Protein AF-X0V8V4-F1 (afdb_monomer_lite)

Secondary structure (DSSP, 8-state):
--SSHHHHHHH--SS--EEEEPSEEEET--EE--STT-EEEESSSS--EEEEESSS-SEE-TT-SSEEEES-EEEEES-SS---SEEESSEEEEES-EEEEEE-S---SSB---SEEESSEEEEES-EEEEEE----TT-EE-SEEE-TT-EEEEES-EEEEEE-SSEEEEESEEESSS-EEEEES-EEEEEESSEEEEEEEEEESS-EEEEEES-EEEEE-SSSEEEEEEE---SSEEEEEES-EEEEE-TTT-EEEEEEE-TTEEEEEES-EE-

Structure (mmCIF, N/CA/C/O backbone):
data_AF-X0V8V4-F1
#
_entry.id   AF-X0V8V4-F1
#
loop_
_atom_site.group_PDB
_atom_site.id
_atom_site.type_symbol
_atom_site.label_atom_id
_atom_site.label_alt_id
_atom_site.label_comp_id
_atom_site.label_asym_id
_atom_site.label_entity_id
_atom_site.label_seq_id
_atom_site.pdbx_PDB_ins_code
_atom_site.Cartn_x
_atom_site.Cartn_y
_atom_site.Cartn_z
_atom_site.occupancy
_atom_site.B_iso_or_equiv
_atom_site.auth_seq_id
_atom_site.auth_comp_id
_atom_site.auth_asym_id
_atom_site.auth_atom_id
_atom_site.pdbx_PDB_model_num
ATOM 1 N N . ASP A 1 1 ? -16.713 -5.457 27.740 1.00 81.69 1 ASP A N 1
ATOM 2 C CA . ASP A 1 1 ? -16.127 -6.281 26.669 1.00 81.69 1 ASP A CA 1
ATOM 3 C C . ASP A 1 1 ? -16.996 -6.221 25.435 1.00 81.69 1 ASP A C 1
ATOM 5 O O . ASP A 1 1 ? -18.215 -6.274 25.560 1.00 81.69 1 ASP A O 1
ATOM 9 N N . TYR A 1 2 ? -16.364 -6.059 24.277 1.00 92.88 2 TYR A N 1
ATOM 10 C CA . TYR A 1 2 ? -17.009 -6.058 22.966 1.00 92.88 2 TYR A CA 1
ATOM 11 C C . TYR A 1 2 ? -16.567 -7.304 22.199 1.00 92.88 2 TYR A C 1
ATOM 13 O O . TYR A 1 2 ? -15.467 -7.810 22.418 1.00 92.88 2 TYR A O 1
ATOM 21 N N . THR A 1 3 ? -17.422 -7.806 21.312 1.00 91.62 3 THR A N 1
ATOM 22 C CA . THR A 1 3 ? -17.123 -8.977 20.471 1.00 91.62 3 THR A CA 1
ATOM 23 C C . THR A 1 3 ? -16.324 -8.624 19.219 1.00 91.62 3 THR A C 1
ATOM 25 O O . THR A 1 3 ? -15.692 -9.502 18.645 1.00 91.62 3 THR A O 1
ATOM 28 N N . THR A 1 4 ? -16.352 -7.356 18.806 1.00 96.94 4 THR A N 1
ATOM 29 C CA . THR A 1 4 ? -15.652 -6.825 17.633 1.00 96.94 4 THR A CA 1
ATOM 30 C C . THR A 1 4 ? -14.958 -5.511 17.975 1.00 96.94 4 THR A C 1
ATOM 32 O O . THR A 1 4 ? -15.360 -4.808 18.911 1.00 96.94 4 THR A O 1
ATOM 35 N N . VAL A 1 5 ? -13.916 -5.173 17.217 1.00 97.31 5 VAL A N 1
ATOM 36 C CA . VAL A 1 5 ? -13.223 -3.886 17.330 1.00 97.31 5 VAL A CA 1
ATOM 37 C C . VAL A 1 5 ? -14.163 -2.760 16.907 1.00 97.31 5 VAL A C 1
ATOM 39 O O . VAL A 1 5 ? -14.256 -1.755 17.617 1.00 97.31 5 VAL A O 1
ATOM 42 N N . GLN A 1 6 ? -14.934 -2.954 15.829 1.00 98.06 6 GLN A N 1
ATOM 43 C CA . GLN A 1 6 ? -15.874 -1.938 15.359 1.00 98.06 6 GLN A CA 1
ATOM 44 C C . GLN A 1 6 ? -16.930 -1.578 16.410 1.00 98.06 6 GLN A C 1
ATOM 46 O O . GLN A 1 6 ? -17.176 -0.399 16.648 1.00 98.06 6 GLN A O 1
ATOM 51 N N . ALA A 1 7 ? -17.516 -2.566 17.098 1.00 97.88 7 ALA A N 1
ATOM 52 C CA . ALA A 1 7 ? -18.543 -2.293 18.106 1.00 97.88 7 ALA A CA 1
ATOM 53 C C . ALA A 1 7 ? -17.995 -1.480 19.290 1.00 97.88 7 ALA A C 1
ATOM 55 O O . ALA A 1 7 ? -18.727 -0.693 19.891 1.00 97.88 7 ALA A O 1
ATOM 56 N N . ALA A 1 8 ? -16.711 -1.654 19.624 1.00 97.69 8 ALA A N 1
ATOM 57 C CA . ALA A 1 8 ? -16.061 -0.843 20.643 1.00 97.69 8 ALA A CA 1
ATOM 58 C C . ALA A 1 8 ? -15.903 0.616 20.185 1.00 97.69 8 ALA A C 1
ATOM 60 O O . ALA A 1 8 ? -16.180 1.522 20.971 1.00 97.69 8 ALA A O 1
ATOM 61 N N . LEU A 1 9 ? -15.503 0.841 18.929 1.00 97.81 9 LEU A N 1
ATOM 62 C CA . LEU A 1 9 ? -15.379 2.178 18.338 1.00 97.81 9 LEU A CA 1
ATOM 63 C C . LEU A 1 9 ? -16.735 2.890 18.264 1.00 97.81 9 LEU A C 1
ATOM 65 O O . LEU A 1 9 ? -16.853 4.022 18.726 1.00 97.81 9 LEU A O 1
ATOM 69 N N . ASP A 1 10 ? -17.773 2.210 17.777 1.00 97.94 10 ASP A N 1
ATOM 70 C CA . ASP A 1 10 ? -19.125 2.771 17.638 1.00 97.94 10 ASP A CA 1
ATOM 71 C C . ASP A 1 10 ? -19.735 3.192 18.984 1.00 97.94 10 ASP A C 1
ATOM 73 O O . ASP A 1 10 ? -20.513 4.142 19.059 1.00 97.94 10 ASP A O 1
ATOM 77 N N . ALA A 1 11 ? -19.380 2.498 20.068 1.00 97.81 11 ALA A N 1
ATOM 78 C CA . ALA A 1 11 ? -19.844 2.821 21.412 1.00 97.81 11 ALA A CA 1
ATOM 79 C C . ALA A 1 11 ? -19.065 3.973 22.076 1.00 97.81 11 ALA A C 1
ATOM 81 O O . ALA A 1 11 ? -19.504 4.486 23.106 1.00 97.81 11 ALA A O 1
ATOM 82 N N . ASN A 1 12 ? -17.916 4.375 21.522 1.00 96.69 12 ASN A N 1
ATOM 83 C CA . ASN A 1 12 ? -17.009 5.357 22.116 1.00 96.69 12 ASN A CA 1
ATOM 84 C C . ASN A 1 12 ? -16.566 6.375 21.057 1.00 96.69 12 ASN A C 1
ATOM 86 O O . ASN A 1 12 ? -15.448 6.320 20.563 1.00 96.69 12 ASN A O 1
ATOM 90 N N . THR A 1 13 ? -17.444 7.315 20.709 1.00 96.81 13 THR A N 1
ATOM 91 C CA . THR A 1 13 ? -17.231 8.265 19.600 1.00 96.81 13 THR A CA 1
ATOM 92 C C . THR A 1 13 ? -16.705 9.636 20.042 1.00 96.81 13 THR A C 1
ATOM 94 O O . THR A 1 13 ? -16.879 10.618 19.319 1.00 96.81 13 THR A O 1
ATOM 97 N N . SER A 1 14 ? -16.156 9.766 21.256 1.00 95.81 14 SER A N 1
ATOM 98 C CA . SER A 1 14 ? -15.728 11.078 21.779 1.00 95.81 14 SER A CA 1
ATOM 99 C C . SER A 1 14 ? -14.298 11.431 21.367 1.00 95.81 14 SER A C 1
ATOM 101 O O . SER A 1 14 ? -13.986 12.610 21.194 1.00 95.81 14 SER A O 1
ATOM 103 N N . GLY A 1 15 ? -13.452 10.423 21.152 1.00 95.75 15 GLY A N 1
ATOM 104 C CA . GLY A 1 15 ? -12.060 10.584 20.755 1.00 95.75 15 GLY A CA 1
ATOM 105 C C . GLY A 1 15 ? -11.099 10.537 21.940 1.00 95.75 15 GLY A C 1
ATOM 106 O O . GLY A 1 15 ? -11.465 10.756 23.096 1.00 95.75 15 GLY A O 1
ATOM 107 N N . GLY A 1 16 ? -9.828 10.263 21.641 1.00 95.50 16 GLY A N 1
ATOM 108 C CA . GLY A 1 16 ? -8.767 10.135 22.646 1.00 95.50 16 GLY A CA 1
ATOM 109 C C . GLY A 1 16 ? -8.728 8.789 23.376 1.00 95.50 16 GLY A C 1
ATOM 110 O O . GLY A 1 16 ? -7.857 8.584 24.224 1.00 95.50 16 GLY A O 1
ATOM 111 N N . GLU A 1 17 ? -9.648 7.869 23.079 1.00 97.31 17 GLU A N 1
ATOM 112 C CA . GLU A 1 17 ? -9.688 6.559 23.720 1.00 97.31 17 GLU A CA 1
ATOM 113 C C . GLU A 1 17 ? -8.605 5.602 23.184 1.00 97.31 17 GLU A C 1
ATOM 115 O O . GLU A 1 17 ? -8.200 5.644 22.017 1.00 97.31 17 GLU A O 1
ATOM 120 N N . LEU A 1 18 ? -8.167 4.688 24.056 1.00 97.75 18 LEU A N 1
ATOM 121 C CA . LEU A 1 18 ? -7.324 3.543 23.713 1.00 97.75 18 LEU A CA 1
ATOM 122 C C . LEU A 1 18 ? -8.162 2.261 23.764 1.00 97.75 18 LEU A C 1
ATOM 124 O O . LEU A 1 18 ? -8.635 1.864 24.829 1.00 97.75 18 LEU A O 1
ATOM 128 N N . PHE A 1 19 ? -8.266 1.579 22.631 1.00 98.00 19 PHE A N 1
ATOM 129 C CA . PHE A 1 19 ? -8.908 0.279 22.493 1.00 98.00 19 PHE A CA 1
ATOM 130 C C . PHE A 1 19 ? -7.843 -0.815 22.532 1.00 98.00 19 PHE A C 1
ATOM 132 O O . PHE A 1 19 ? -6.954 -0.863 21.681 1.00 98.00 19 PHE A O 1
ATOM 139 N N . LEU A 1 20 ? -7.924 -1.694 23.531 1.00 97.44 20 LEU A N 1
ATOM 140 C CA . LEU A 1 20 ? -7.028 -2.839 23.672 1.00 97.44 20 LEU A CA 1
ATOM 141 C C . LEU A 1 20 ? -7.680 -4.084 23.072 1.00 97.44 20 LEU A C 1
ATOM 143 O O . LEU A 1 20 ? -8.750 -4.499 23.514 1.00 97.44 20 LEU A O 1
ATOM 147 N N . VAL A 1 21 ? -7.016 -4.687 22.089 1.00 97.81 21 VAL A N 1
ATOM 148 C CA . VAL A 1 21 ? -7.524 -5.854 21.362 1.00 97.81 21 VAL A CA 1
ATOM 149 C C . VAL A 1 21 ? -6.811 -7.115 21.847 1.00 97.81 21 VAL A C 1
ATOM 151 O O . VAL A 1 21 ? -5.584 -7.218 21.785 1.00 97.81 21 VAL A O 1
ATOM 154 N N . GLY A 1 22 ? -7.573 -8.078 22.364 1.00 95.88 22 GLY A N 1
ATOM 155 C CA . GLY A 1 22 ? -7.040 -9.372 22.797 1.00 95.88 22 GLY A CA 1
ATOM 156 C C . GLY A 1 22 ? -6.563 -10.227 21.612 1.00 95.88 22 GLY A C 1
ATOM 157 O O . GLY A 1 22 ? -7.028 -10.017 20.498 1.00 95.88 22 GLY A O 1
ATOM 158 N N . PRO A 1 23 ? -5.626 -11.176 21.803 1.00 95.69 23 PRO A N 1
ATOM 159 C CA . PRO A 1 23 ? -5.193 -12.091 20.739 1.00 95.69 23 PRO A CA 1
ATOM 160 C C . PRO A 1 23 ? -6.364 -12.849 20.101 1.00 95.69 23 PRO A C 1
ATOM 162 O O . PRO A 1 23 ? -7.232 -13.349 20.816 1.00 95.69 23 PRO A O 1
ATOM 165 N N . GLY A 1 24 ? -6.363 -12.973 18.773 1.00 95.31 24 GLY A N 1
ATOM 166 C CA . GLY A 1 24 ? -7.434 -13.649 18.043 1.00 95.31 24 GLY A CA 1
ATOM 167 C C . GLY A 1 24 ? -7.562 -13.208 16.587 1.00 95.31 24 GLY A C 1
ATOM 168 O O . GLY A 1 24 ? -6.882 -12.288 16.132 1.00 95.31 24 GLY A O 1
ATOM 169 N N . THR A 1 25 ? -8.464 -13.875 15.867 1.00 97.12 25 THR A N 1
ATOM 170 C CA . THR A 1 25 ? -8.872 -13.511 14.506 1.00 97.12 25 THR A CA 1
ATOM 171 C C . THR A 1 25 ? -10.304 -12.989 14.537 1.00 97.12 25 THR A C 1
ATOM 173 O O . THR A 1 25 ? -11.214 -13.683 14.985 1.00 97.12 25 THR A O 1
ATOM 176 N N . TYR A 1 26 ? -10.478 -11.767 14.054 1.00 97.44 26 TYR A N 1
ATOM 177 C CA . TYR A 1 26 ? -11.720 -11.018 13.963 1.00 97.44 26 TYR A CA 1
ATOM 178 C C . TYR A 1 26 ? -12.141 -10.990 12.490 1.00 97.44 26 TYR A C 1
ATOM 180 O O . TYR A 1 26 ? -11.736 -10.114 11.724 1.00 97.44 26 TYR A O 1
ATOM 188 N N . THR A 1 27 ? -12.864 -12.033 12.083 1.00 97.31 27 THR A N 1
ATOM 189 C CA . THR A 1 27 ? -13.345 -12.216 10.707 1.00 97.31 27 THR A CA 1
ATOM 190 C C . THR A 1 27 ? -14.560 -11.342 10.432 1.00 97.31 27 THR A C 1
ATOM 192 O O . THR A 1 27 ? -15.460 -11.267 11.266 1.00 97.31 27 THR A O 1
ATOM 195 N N . ASP A 1 28 ? -14.583 -10.731 9.249 1.00 96.19 28 ASP A N 1
ATOM 196 C CA . ASP A 1 28 ? -15.604 -9.786 8.787 1.00 96.19 28 ASP A CA 1
ATOM 197 C C . ASP A 1 28 ? -15.801 -8.599 9.746 1.00 96.19 28 ASP A C 1
ATOM 199 O O . ASP A 1 28 ? -16.889 -8.032 9.856 1.00 96.19 28 ASP A O 1
ATOM 203 N N . ASP A 1 29 ? -14.726 -8.222 10.440 1.00 97.88 29 ASP A N 1
ATOM 204 C CA . ASP A 1 29 ? -14.668 -7.064 11.328 1.00 97.88 29 ASP A CA 1
ATOM 205 C C . ASP A 1 29 ? -13.890 -5.919 10.666 1.00 97.88 29 ASP A C 1
ATOM 207 O O . ASP A 1 29 ? -13.133 -6.112 9.712 1.00 97.88 29 ASP A O 1
ATOM 211 N N . THR A 1 30 ? -14.079 -4.707 11.177 1.00 97.81 30 THR A N 1
ATOM 212 C CA . THR A 1 30 ? -13.484 -3.485 10.639 1.00 97.81 30 THR A CA 1
ATOM 213 C C . THR A 1 30 ? -12.973 -2.567 11.746 1.00 97.81 30 THR A C 1
ATOM 215 O O . THR A 1 30 ? -13.314 -2.685 12.921 1.00 97.81 30 THR A O 1
ATOM 218 N N . ILE A 1 31 ? -12.149 -1.606 11.349 1.00 98.50 31 ILE A N 1
ATOM 219 C CA . ILE A 1 31 ? -11.644 -0.505 12.160 1.00 98.50 31 ILE A CA 1
ATOM 220 C C . ILE A 1 31 ? -12.025 0.789 11.440 1.00 98.50 31 ILE A C 1
ATOM 222 O O . ILE A 1 31 ? -11.218 1.413 10.751 1.00 98.50 31 ILE A O 1
ATOM 226 N N . ASN A 1 32 ? -13.288 1.179 11.559 1.00 98.19 32 ASN A N 1
ATOM 227 C CA . ASN A 1 32 ? -13.768 2.477 11.114 1.00 98.19 32 ASN A CA 1
ATOM 228 C C . ASN A 1 32 ? -13.686 3.426 12.306 1.00 98.19 32 ASN A C 1
ATOM 230 O O . ASN A 1 32 ? -14.499 3.337 13.230 1.00 98.19 32 ASN A O 1
ATOM 234 N N . PHE A 1 33 ? -12.677 4.295 12.305 1.00 98.50 33 PHE A N 1
ATOM 235 C CA . PHE A 1 33 ? -12.523 5.303 13.347 1.00 98.50 33 PHE A CA 1
ATOM 236 C C . PHE A 1 33 ? -13.732 6.236 13.357 1.00 98.50 33 PHE A C 1
ATOM 238 O O . PHE A 1 33 ? -14.315 6.534 12.315 1.00 98.50 33 PHE A O 1
ATOM 245 N N . THR A 1 34 ? -14.105 6.692 14.549 1.00 98.12 34 THR A N 1
ATOM 246 C CA . THR A 1 34 ? -15.335 7.473 14.770 1.00 98.12 34 THR A CA 1
ATOM 247 C C . THR A 1 34 ? -15.049 8.864 15.326 1.00 98.12 34 THR A C 1
ATOM 249 O O . THR A 1 34 ? -15.937 9.720 15.360 1.00 98.12 34 THR A O 1
ATOM 252 N N . ALA A 1 35 ? -13.806 9.105 15.747 1.00 98.31 35 ALA A N 1
ATOM 253 C CA . ALA A 1 35 ? -13.344 10.362 16.302 1.00 98.31 35 ALA A CA 1
ATOM 254 C C . ALA A 1 35 ? -11.823 10.512 16.154 1.00 98.31 35 ALA A C 1
ATOM 256 O O . ALA A 1 35 ? -11.096 9.551 15.909 1.00 98.31 35 ALA A O 1
ATOM 257 N N . ASN A 1 36 ? -11.338 11.739 16.352 1.00 98.56 36 ASN A N 1
ATOM 258 C CA . ASN A 1 36 ? -9.907 12.041 16.370 1.00 98.56 36 ASN A CA 1
ATOM 259 C C . ASN A 1 36 ? -9.205 11.384 17.569 1.00 98.56 36 ASN A C 1
ATOM 261 O O . ASN A 1 36 ? -9.818 11.150 18.613 1.00 98.56 36 ASN A O 1
ATOM 265 N N . ASN A 1 37 ? -7.887 11.201 17.465 1.00 98.25 37 ASN A N 1
ATOM 266 C CA . ASN A 1 37 ? -7.017 10.731 18.554 1.00 98.25 37 ASN A CA 1
ATOM 267 C C . ASN A 1 37 ? -7.348 9.330 19.101 1.00 98.25 37 ASN A C 1
ATOM 269 O O . ASN A 1 37 ? -6.939 8.987 20.211 1.00 98.25 37 ASN A O 1
ATOM 273 N N . GLN A 1 38 ? -8.100 8.515 18.366 1.00 98.44 38 GLN A N 1
ATOM 274 C CA . GLN A 1 38 ? -8.399 7.146 18.773 1.00 98.44 38 GLN A CA 1
ATOM 275 C C . GLN A 1 38 ? -7.229 6.214 18.452 1.00 98.44 38 GLN A C 1
ATOM 277 O O . GLN A 1 38 ? -6.621 6.297 17.385 1.00 98.44 38 GLN A O 1
ATOM 282 N N . THR A 1 39 ? -6.912 5.303 19.371 1.00 98.69 39 THR A N 1
ATOM 283 C CA . THR A 1 39 ? -5.849 4.305 19.178 1.00 98.69 39 THR A CA 1
ATOM 284 C C . THR A 1 39 ? -6.396 2.896 19.335 1.00 98.69 39 THR A C 1
ATOM 286 O O . THR A 1 39 ? -6.938 2.564 20.384 1.00 98.69 39 THR A O 1
ATOM 289 N N . VAL A 1 40 ? -6.185 2.038 18.340 1.00 98.50 40 VAL A N 1
ATOM 290 C CA . VAL A 1 40 ? -6.440 0.594 18.425 1.00 98.50 40 VAL A CA 1
ATOM 291 C C . VAL A 1 40 ? -5.111 -0.135 18.581 1.00 98.50 40 VAL A C 1
ATOM 293 O O . VAL A 1 40 ? -4.240 -0.036 17.720 1.00 98.50 40 VAL A O 1
ATOM 296 N N . ARG A 1 41 ? -4.931 -0.866 19.683 1.00 98.12 41 ARG A N 1
ATOM 297 C CA . ARG A 1 41 ? -3.671 -1.547 19.997 1.00 98.12 41 ARG A CA 1
ATOM 298 C C . ARG A 1 41 ? -3.881 -3.016 20.337 1.00 98.12 41 ARG A C 1
ATOM 300 O O . ARG A 1 41 ? -4.628 -3.342 21.260 1.00 98.12 41 ARG A O 1
ATOM 307 N N . GLY A 1 42 ? -3.138 -3.889 19.668 1.00 97.62 42 GLY A N 1
ATOM 308 C CA . GLY A 1 42 ? -3.073 -5.307 20.005 1.00 97.62 42 GLY A CA 1
ATOM 309 C C . GLY A 1 42 ? -2.340 -5.551 21.323 1.00 97.62 42 GLY A C 1
ATOM 310 O O . GLY A 1 42 ? -1.266 -4.996 21.573 1.00 97.62 42 GLY A O 1
ATOM 311 N N . VAL A 1 43 ? -2.910 -6.387 22.189 1.00 95.38 43 VAL A N 1
ATOM 312 C CA . VAL A 1 43 ? -2.305 -6.779 23.467 1.00 95.38 43 VAL A CA 1
ATOM 313 C C . VAL A 1 43 ? -1.254 -7.865 23.238 1.00 95.38 43 VAL A C 1
ATOM 315 O O . VAL A 1 43 ? -1.547 -8.923 22.686 1.00 95.38 43 VAL A O 1
ATOM 318 N N . GLY A 1 44 ? -0.035 -7.639 23.728 1.00 90.06 44 GLY A N 1
ATOM 319 C CA . GLY A 1 44 ? 1.059 -8.609 23.675 1.00 90.06 44 GLY A CA 1
ATOM 320 C C . GLY A 1 44 ? 2.352 -8.008 23.132 1.00 90.06 44 GLY A C 1
ATOM 321 O O . GLY A 1 44 ? 2.454 -6.802 22.938 1.00 90.06 44 GLY A O 1
ATOM 322 N N . ILE A 1 45 ? 3.349 -8.869 22.923 1.00 79.75 45 ILE A N 1
ATOM 323 C CA . ILE A 1 45 ? 4.675 -8.498 22.393 1.00 79.75 45 ILE A CA 1
ATOM 324 C C . ILE A 1 45 ? 4.813 -8.738 20.884 1.00 79.75 45 ILE A C 1
ATOM 326 O O . ILE A 1 45 ? 5.812 -8.347 20.289 1.00 79.75 45 ILE A O 1
ATOM 330 N N . THR A 1 46 ? 3.836 -9.413 20.279 1.00 82.25 46 THR A N 1
ATOM 331 C CA . THR A 1 46 ? 3.800 -9.740 18.852 1.00 82.25 46 THR A CA 1
ATOM 332 C C . THR A 1 46 ? 2.391 -9.461 18.326 1.00 82.25 46 THR A C 1
ATOM 334 O O . THR A 1 46 ? 1.437 -9.729 19.069 1.00 82.25 46 THR A O 1
ATOM 337 N N . PRO A 1 47 ? 2.242 -8.959 17.087 1.00 82.06 47 PRO A N 1
ATOM 338 C CA . PRO A 1 47 ? 0.945 -8.754 16.448 1.00 82.06 47 PRO A CA 1
ATOM 339 C C . PRO A 1 47 ? 0.224 -10.090 16.210 1.00 82.06 47 PRO A C 1
ATOM 341 O O . PRO A 1 47 ? 0.368 -10.733 15.173 1.00 82.06 47 PRO A O 1
ATOM 344 N N . ASN A 1 48 ? -0.552 -10.533 17.198 1.00 90.75 48 ASN A N 1
ATOM 345 C CA . ASN A 1 48 ? -1.327 -11.782 17.148 1.00 90.75 48 ASN A CA 1
ATOM 346 C C . ASN A 1 48 ? -2.833 -11.513 16.987 1.00 90.75 48 ASN A C 1
ATOM 348 O O . ASN A 1 48 ? -3.657 -12.412 17.154 1.00 90.75 48 ASN A O 1
ATOM 352 N N . GLN A 1 49 ? -3.192 -10.260 16.718 1.00 95.31 49 GLN A N 1
ATOM 353 C CA . GLN A 1 49 ? -4.550 -9.791 16.491 1.00 95.31 49 GLN A CA 1
ATOM 354 C C . GLN A 1 49 ? -4.751 -9.569 15.003 1.00 95.31 49 GLN A C 1
ATOM 356 O O . GLN A 1 49 ? -4.098 -8.706 14.423 1.00 95.31 49 GLN A O 1
ATOM 361 N N . ILE A 1 50 ? -5.639 -10.343 14.392 1.00 96.44 50 ILE A N 1
ATOM 362 C CA . ILE A 1 50 ? -5.914 -10.276 12.959 1.00 96.44 50 ILE A CA 1
ATOM 363 C C . ILE A 1 50 ? -7.320 -9.728 12.767 1.00 96.44 50 ILE A C 1
ATOM 365 O O . ILE A 1 50 ? -8.271 -10.390 13.164 1.00 96.44 50 ILE A O 1
ATOM 369 N N . VAL A 1 51 ? -7.456 -8.562 12.142 1.00 97.25 51 VAL A N 1
ATOM 370 C CA . VAL A 1 51 ? -8.743 -8.070 11.628 1.00 97.25 51 VAL A CA 1
ATOM 371 C C . VAL A 1 51 ? -8.761 -8.333 10.131 1.00 97.25 51 VAL A C 1
ATOM 373 O O . VAL A 1 51 ? -7.835 -7.927 9.425 1.00 97.25 51 VAL A O 1
ATOM 376 N N . THR A 1 52 ? -9.767 -9.064 9.657 1.00 98.06 52 THR A N 1
ATOM 377 C CA . THR A 1 52 ? -9.800 -9.534 8.271 1.00 98.06 52 THR A CA 1
ATOM 378 C C . THR A 1 52 ? -11.182 -9.436 7.656 1.00 98.06 52 THR A C 1
ATOM 380 O O . THR A 1 52 ? -12.181 -9.713 8.315 1.00 98.06 52 THR A O 1
ATOM 383 N N . THR A 1 53 ? -11.229 -9.091 6.376 1.00 96.56 53 THR A N 1
ATOM 384 C CA . THR A 1 53 ? -12.439 -9.096 5.551 1.00 96.56 53 THR A CA 1
ATOM 385 C C . THR A 1 53 ? -12.140 -9.787 4.225 1.00 96.56 53 THR A C 1
ATOM 387 O O . THR A 1 53 ? -10.989 -9.841 3.772 1.00 96.56 53 THR A O 1
ATOM 390 N N . ALA A 1 54 ? -13.177 -10.317 3.576 1.00 93.81 54 ALA A N 1
ATOM 391 C CA . ALA A 1 54 ? -13.029 -10.837 2.221 1.00 93.81 54 ALA A CA 1
ATOM 392 C C . ALA A 1 54 ? -13.090 -9.721 1.165 1.00 93.81 54 ALA A C 1
ATOM 394 O O . ALA A 1 54 ? -12.212 -9.615 0.318 1.00 93.81 54 ALA A O 1
ATOM 395 N N . ASP A 1 55 ? -14.113 -8.862 1.232 1.00 94.44 55 ASP A N 1
ATOM 396 C CA . ASP A 1 55 ? -14.413 -7.871 0.186 1.00 94.44 55 ASP A CA 1
ATOM 397 C C . ASP A 1 55 ? -14.970 -6.561 0.769 1.00 94.44 55 ASP A C 1
ATOM 399 O O . ASP A 1 55 ? -16.016 -6.044 0.371 1.00 94.44 55 ASP A O 1
ATOM 403 N N . ALA A 1 56 ? -14.284 -6.039 1.783 1.00 96.56 56 ALA A N 1
ATOM 404 C CA . ALA A 1 56 ? -14.608 -4.766 2.414 1.00 96.56 56 ALA A CA 1
ATOM 405 C C . ALA A 1 56 ? -13.338 -4.079 2.910 1.00 96.56 56 ALA A C 1
ATOM 407 O O . ALA A 1 56 ? -12.354 -4.737 3.232 1.00 96.56 56 ALA A O 1
ATOM 408 N N . THR A 1 57 ? -13.364 -2.755 3.020 1.00 97.62 57 THR A N 1
ATOM 409 C CA . THR A 1 57 ? -12.262 -2.023 3.647 1.00 97.62 57 THR A CA 1
ATOM 410 C C . THR A 1 57 ? -12.140 -2.416 5.114 1.00 97.62 57 THR A C 1
ATOM 412 O O . THR A 1 57 ? -13.112 -2.323 5.859 1.00 97.62 57 THR A O 1
ATOM 415 N N . VAL A 1 58 ? -10.947 -2.852 5.522 1.00 98.25 58 VAL A N 1
ATOM 416 C CA . VAL A 1 58 ? -10.676 -3.278 6.902 1.00 98.25 58 VAL A CA 1
ATOM 417 C C . VAL A 1 58 ? -10.512 -2.075 7.813 1.00 98.25 58 VAL A C 1
ATOM 419 O O . VAL A 1 58 ? -10.981 -2.106 8.941 1.00 98.25 58 VAL A O 1
ATOM 422 N N . CYS A 1 59 ? -9.855 -1.014 7.349 1.00 98.56 59 CYS A N 1
ATOM 423 C CA . CYS A 1 59 ? -9.628 0.185 8.144 1.00 98.56 59 CYS A CA 1
ATOM 424 C C . CYS A 1 59 ? -10.020 1.446 7.376 1.00 98.56 59 CYS A C 1
ATOM 426 O O . CYS A 1 59 ? -9.478 1.741 6.309 1.00 98.56 59 CYS A O 1
ATOM 428 N N . ASN A 1 60 ? -10.910 2.237 7.967 1.00 98.38 60 ASN A N 1
ATOM 429 C CA . ASN A 1 60 ? -11.288 3.544 7.458 1.00 98.38 60 ASN A CA 1
ATOM 430 C C . ASN A 1 60 ? -11.112 4.602 8.547 1.00 98.38 60 ASN A C 1
ATOM 432 O O . ASN A 1 60 ? -11.834 4.610 9.540 1.00 98.38 60 ASN A O 1
ATOM 436 N N . PHE A 1 61 ? -10.169 5.521 8.358 1.00 98.38 61 PHE A N 1
ATOM 437 C CA . PHE A 1 61 ? -9.963 6.632 9.294 1.00 98.38 61 PHE A CA 1
ATOM 438 C C . PHE A 1 61 ? -10.739 7.898 8.911 1.00 98.38 61 PHE A C 1
ATOM 440 O O . PHE A 1 61 ? -10.646 8.911 9.600 1.00 98.38 61 PHE A O 1
ATOM 447 N N . GLY A 1 62 ? -11.541 7.858 7.840 1.00 98.00 62 GLY A N 1
ATOM 448 C CA . GLY A 1 62 ? -12.382 8.974 7.412 1.00 98.00 62 GLY A CA 1
ATOM 449 C C . GLY A 1 62 ? -11.589 10.276 7.300 1.00 98.00 62 GLY A C 1
ATOM 450 O O . GLY A 1 62 ? -10.449 10.276 6.843 1.00 98.00 62 GLY A O 1
ATOM 451 N N . ALA A 1 63 ? -12.180 11.381 7.753 1.00 97.81 63 ALA A N 1
ATOM 452 C CA . ALA A 1 63 ? -11.495 12.668 7.895 1.00 97.81 63 ALA A CA 1
ATOM 453 C C . ALA A 1 63 ? -10.856 12.861 9.286 1.00 97.81 63 ALA A C 1
ATOM 455 O O . ALA A 1 63 ? -10.450 13.975 9.620 1.00 97.81 63 ALA A O 1
ATOM 456 N N . TYR A 1 64 ? -10.803 11.813 10.112 1.00 98.56 64 TYR A N 1
ATOM 457 C CA . TYR A 1 64 ? -10.316 11.911 11.481 1.00 98.56 64 TYR A CA 1
ATOM 458 C C . TYR A 1 64 ? -8.792 11.955 11.527 1.00 98.56 64 TYR A C 1
ATOM 460 O O . TYR A 1 64 ? -8.101 11.252 10.791 1.00 98.56 64 TYR A O 1
ATOM 468 N N . ILE A 1 65 ? -8.268 12.792 12.412 1.00 98.44 65 ILE A N 1
ATOM 469 C CA . ILE A 1 65 ? -6.834 13.018 12.585 1.00 98.44 65 ILE A CA 1
ATOM 470 C C . ILE A 1 65 ? -6.310 12.316 13.833 1.00 98.44 65 ILE A C 1
ATOM 472 O O . ILE A 1 65 ? -7.053 12.046 14.782 1.00 98.44 65 ILE A O 1
ATOM 476 N N . ASP A 1 66 ? -5.012 12.042 13.823 1.00 98.12 66 ASP A N 1
ATOM 477 C CA . ASP A 1 66 ? -4.257 11.420 14.906 1.00 98.12 66 ASP A CA 1
ATOM 478 C C . ASP A 1 66 ? -4.776 10.025 15.291 1.00 98.12 66 ASP A C 1
ATOM 480 O O . ASP A 1 66 ? -4.594 9.571 16.424 1.00 98.12 66 ASP A O 1
ATOM 484 N N . CYS A 1 67 ? -5.409 9.323 14.347 1.00 98.75 67 CYS A N 1
ATOM 485 C CA . CYS A 1 67 ? -5.818 7.936 14.536 1.00 98.75 67 CYS A CA 1
ATOM 486 C C . CYS A 1 67 ? -4.586 7.028 14.525 1.00 98.75 67 CYS A C 1
ATOM 488 O O . CYS A 1 67 ? -3.611 7.287 13.815 1.00 98.75 67 CYS A O 1
ATOM 490 N N . ARG A 1 68 ? -4.594 5.955 15.320 1.00 98.69 68 ARG A N 1
ATOM 491 C CA . ARG A 1 68 ? -3.444 5.045 15.421 1.00 98.69 68 ARG A CA 1
ATOM 492 C C . ARG A 1 68 ? -3.865 3.592 15.463 1.00 98.69 68 ARG A C 1
ATOM 494 O O . ARG A 1 68 ? -4.802 3.234 16.174 1.00 98.69 68 ARG A O 1
ATOM 501 N N . ILE A 1 69 ? -3.113 2.751 14.765 1.00 98.56 69 ILE A N 1
ATOM 502 C CA . ILE A 1 69 ? -3.166 1.300 14.912 1.00 98.56 69 ILE A CA 1
ATOM 503 C C . ILE A 1 69 ? -1.769 0.823 15.284 1.00 98.56 69 ILE A C 1
ATOM 505 O O . ILE A 1 69 ? -0.776 1.191 14.653 1.00 98.56 69 ILE A O 1
ATOM 509 N N . GLU A 1 70 ? -1.683 0.018 16.336 1.00 98.06 70 GLU A N 1
ATOM 510 C CA . GLU A 1 70 ? -0.407 -0.459 16.851 1.00 98.06 70 GLU A CA 1
ATOM 511 C C . GLU A 1 70 ? -0.445 -1.954 17.154 1.00 98.06 70 GLU A C 1
ATOM 513 O O . GLU A 1 70 ? -1.368 -2.427 17.815 1.00 98.06 70 GLU A O 1
ATOM 518 N N . ASN A 1 71 ? 0.599 -2.686 16.758 1.00 97.44 71 ASN A N 1
ATOM 519 C CA . ASN A 1 71 ? 0.767 -4.103 17.095 1.00 97.44 71 ASN A CA 1
ATOM 520 C C . ASN A 1 71 ? -0.405 -4.988 16.605 1.00 97.44 71 ASN A C 1
ATOM 522 O O . ASN A 1 71 ? -0.929 -5.800 17.359 1.00 97.44 71 ASN A O 1
ATOM 526 N N . MET A 1 72 ? -0.850 -4.797 15.357 1.00 97.88 72 MET A N 1
ATOM 527 C CA . MET A 1 72 ? -2.018 -5.474 14.760 1.00 97.88 72 MET A CA 1
ATOM 528 C C . MET A 1 72 ? -1.713 -5.997 13.349 1.00 97.88 72 MET A C 1
ATOM 530 O O . MET A 1 72 ? -0.916 -5.400 12.624 1.00 97.88 72 MET A O 1
ATOM 534 N N . ASN A 1 73 ? -2.428 -7.041 12.930 1.00 97.94 73 ASN A N 1
ATOM 535 C CA . ASN A 1 73 ? -2.455 -7.543 11.556 1.00 97.94 73 ASN A CA 1
ATOM 536 C C . ASN A 1 73 ? -3.781 -7.155 10.896 1.00 97.94 73 ASN A C 1
ATOM 538 O O . ASN A 1 73 ? -4.848 -7.456 11.432 1.00 97.94 73 ASN A O 1
ATOM 542 N N . LEU A 1 74 ? -3.720 -6.521 9.727 1.00 98.56 74 LEU A N 1
ATOM 543 C CA . LEU A 1 74 ? -4.891 -6.164 8.925 1.00 98.56 74 LEU A CA 1
ATOM 544 C C . LEU A 1 74 ? -4.829 -6.923 7.600 1.00 98.56 74 LEU A C 1
ATOM 546 O O . LEU A 1 74 ? -3.805 -6.871 6.916 1.00 98.56 74 LEU A O 1
ATOM 550 N N . GLN A 1 75 ? -5.899 -7.636 7.246 1.00 98.56 75 GLN A N 1
ATOM 551 C CA . GLN A 1 75 ? -5.897 -8.532 6.089 1.00 98.56 75 GLN A CA 1
ATOM 552 C C . GLN A 1 75 ? -7.120 -8.349 5.191 1.00 98.56 75 GLN A C 1
ATOM 554 O O . GLN A 1 75 ? -8.254 -8.406 5.651 1.00 98.56 75 GLN A O 1
ATOM 559 N N . LEU A 1 76 ? -6.884 -8.189 3.891 1.00 98.38 76 LEU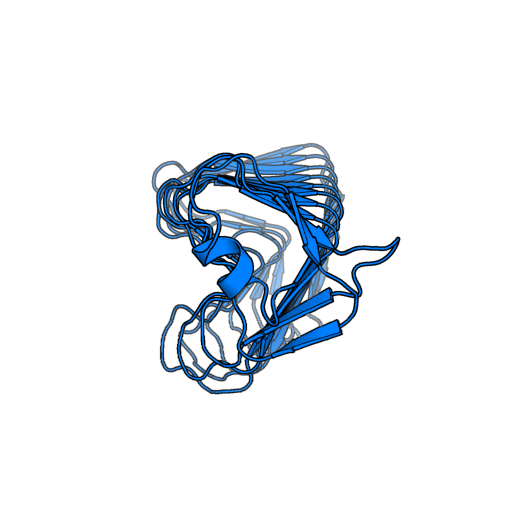 A N 1
ATOM 560 C CA . LEU A 1 76 ? -7.917 -8.228 2.862 1.00 98.38 76 LEU A CA 1
ATOM 561 C C . LEU A 1 76 ? -7.721 -9.511 2.058 1.00 98.38 76 LEU A C 1
ATOM 563 O O . LEU A 1 76 ? -6.686 -9.697 1.411 1.00 98.38 76 LEU A O 1
ATOM 567 N N . THR A 1 77 ? -8.693 -10.415 2.143 1.00 96.31 77 THR A N 1
ATOM 568 C CA . THR A 1 77 ? -8.543 -11.799 1.685 1.00 96.31 77 THR A CA 1
ATOM 569 C C . THR A 1 77 ? -9.503 -12.135 0.552 1.00 96.31 77 THR A C 1
ATOM 571 O O . THR A 1 77 ? -10.668 -12.447 0.746 1.00 96.31 77 THR A O 1
ATOM 574 N N . ASN A 1 78 ? -8.967 -12.157 -0.659 1.00 93.69 78 ASN A N 1
ATOM 575 C CA . ASN A 1 78 ? -9.669 -12.506 -1.885 1.00 93.69 78 ASN A CA 1
ATOM 576 C C . ASN A 1 78 ? -10.896 -11.624 -2.214 1.00 93.69 78 ASN A C 1
ATOM 578 O O . ASN A 1 78 ? -12.000 -12.150 -2.401 1.00 93.69 78 ASN A O 1
ATOM 582 N N . PRO A 1 79 ? -10.715 -10.297 -2.339 1.00 96.44 79 PRO A N 1
ATOM 583 C CA . PRO A 1 79 ? -11.795 -9.398 -2.732 1.00 96.44 79 PRO A CA 1
ATOM 584 C C . PRO A 1 79 ? -12.329 -9.748 -4.126 1.00 96.44 79 PRO A C 1
ATOM 586 O O . PRO A 1 79 ? -11.586 -10.194 -5.005 1.00 96.44 79 PRO A O 1
ATOM 589 N N . THR A 1 80 ? -13.636 -9.574 -4.334 1.00 96.19 80 THR A N 1
ATOM 590 C CA . THR A 1 80 ? -14.280 -9.716 -5.655 1.00 96.19 80 THR A CA 1
ATOM 591 C C . THR A 1 80 ? -14.474 -8.366 -6.341 1.00 96.19 80 THR A C 1
ATOM 593 O O . THR A 1 80 ? -14.753 -8.306 -7.539 1.00 96.19 80 THR A O 1
ATOM 596 N N . THR A 1 81 ? -14.287 -7.275 -5.596 1.00 95.62 81 THR A N 1
ATOM 597 C CA . THR A 1 81 ? -14.352 -5.903 -6.089 1.00 95.62 81 THR A CA 1
ATOM 598 C C . THR A 1 81 ? -13.061 -5.146 -5.772 1.00 95.62 81 THR A C 1
ATOM 600 O O . THR A 1 81 ? -12.234 -5.599 -4.987 1.00 95.62 81 THR A O 1
ATOM 603 N N . ALA A 1 82 ? -12.855 -3.980 -6.390 1.00 93.81 82 ALA A N 1
ATOM 604 C CA . ALA A 1 82 ? -11.694 -3.125 -6.131 1.00 93.81 82 ALA A CA 1
ATOM 605 C C . ALA A 1 82 ? -11.822 -2.398 -4.775 1.00 93.81 82 ALA A C 1
ATOM 607 O O . ALA A 1 82 ? -12.016 -1.184 -4.721 1.00 93.81 82 ALA A O 1
ATOM 608 N N . LYS A 1 83 ? -11.808 -3.157 -3.675 1.00 95.88 83 LYS A N 1
ATOM 609 C CA . LYS A 1 83 ? -11.737 -2.633 -2.308 1.00 95.88 83 LYS A CA 1
ATOM 610 C C . LYS A 1 83 ? -10.303 -2.605 -1.835 1.00 95.88 83 LYS A C 1
ATOM 612 O O . LYS A 1 83 ? -9.542 -3.523 -2.103 1.00 95.88 83 LYS A O 1
ATOM 617 N N . ASP A 1 84 ? -9.976 -1.568 -1.085 1.00 97.88 84 ASP A N 1
ATOM 618 C CA . ASP A 1 84 ? -8.659 -1.389 -0.492 1.00 97.88 84 ASP A CA 1
ATOM 619 C C . ASP A 1 84 ? -8.709 -1.708 0.999 1.00 97.88 84 ASP A C 1
ATOM 621 O O . ASP A 1 84 ? -9.731 -1.488 1.657 1.00 97.88 84 ASP A O 1
ATOM 625 N N . LEU A 1 85 ? -7.599 -2.214 1.535 1.00 98.56 85 LEU A N 1
ATOM 626 C CA . LEU A 1 85 ? -7.477 -2.592 2.941 1.00 98.56 85 LEU A CA 1
ATOM 627 C C . LEU A 1 85 ? -7.615 -1.373 3.866 1.00 98.56 85 LEU A C 1
ATOM 629 O O . LEU A 1 85 ? -8.364 -1.430 4.844 1.00 98.56 85 LEU A O 1
ATOM 633 N N . ILE A 1 86 ? -6.909 -0.283 3.547 1.00 98.69 86 ILE A N 1
ATOM 634 C CA . ILE A 1 86 ? -6.931 0.985 4.285 1.00 98.69 86 ILE A CA 1
ATOM 635 C C . ILE A 1 86 ? -7.366 2.123 3.361 1.00 98.69 86 ILE A C 1
ATOM 637 O O . ILE A 1 86 ? -6.768 2.331 2.303 1.00 98.69 86 ILE A O 1
ATOM 641 N N . THR A 1 87 ? -8.339 2.915 3.818 1.00 98.31 87 THR A N 1
ATOM 642 C CA . THR A 1 87 ? -8.771 4.158 3.158 1.00 98.31 87 THR A CA 1
ATOM 643 C C . THR A 1 87 ? -8.948 5.303 4.152 1.00 98.31 87 THR A C 1
ATOM 645 O O . THR A 1 87 ? -9.212 5.071 5.331 1.00 98.31 87 THR A O 1
ATOM 648 N N . GLY A 1 88 ? -8.875 6.544 3.674 1.00 97.81 88 GLY A N 1
ATOM 649 C CA . GLY A 1 88 ? -9.188 7.728 4.473 1.00 97.81 88 GLY A CA 1
ATOM 650 C C . GLY A 1 88 ? -8.530 9.000 3.942 1.00 97.81 88 GLY A C 1
ATOM 651 O O . GLY A 1 88 ? -7.691 8.964 3.039 1.00 97.81 88 GLY A O 1
ATOM 652 N N . SER A 1 89 ? -8.938 10.132 4.510 1.00 98.00 89 SER A N 1
ATOM 653 C CA . SER A 1 89 ? -8.481 11.481 4.160 1.00 98.00 89 SER A CA 1
ATOM 654 C C . SER A 1 89 ? -7.924 12.282 5.344 1.00 98.00 89 SER A C 1
ATOM 656 O O . SER A 1 89 ? -7.433 13.385 5.135 1.00 98.00 89 SER A O 1
ATOM 658 N N . GLY A 1 90 ? -8.050 11.778 6.575 1.00 98.19 90 GLY A N 1
ATOM 659 C CA . GLY A 1 90 ? -7.452 12.349 7.785 1.00 98.19 90 GLY A CA 1
ATOM 660 C C . GLY A 1 90 ? -5.998 11.908 7.990 1.00 98.19 90 GLY A C 1
ATOM 661 O O . GLY A 1 90 ? -5.229 11.915 7.030 1.00 98.19 90 GLY A O 1
ATOM 662 N N . SER A 1 91 ? -5.616 11.503 9.207 1.00 98.62 91 SER A N 1
ATOM 663 C CA . SER A 1 91 ? -4.271 10.969 9.472 1.00 98.62 91 SER A CA 1
ATOM 664 C C . SER A 1 91 ? -4.268 9.672 10.282 1.00 98.62 91 SER A C 1
ATOM 666 O O . SER A 1 91 ? -5.017 9.517 11.252 1.00 98.62 91 SER A O 1
ATOM 668 N N . LEU A 1 92 ? -3.404 8.737 9.871 1.00 98.81 92 LEU A N 1
ATOM 669 C CA . LEU A 1 92 ? -3.251 7.416 10.474 1.00 98.81 92 LEU A CA 1
ATOM 670 C C . LEU A 1 92 ? -1.778 7.084 10.753 1.00 98.81 92 LEU A C 1
ATOM 672 O O . LEU A 1 92 ? -0.945 7.022 9.851 1.00 98.81 92 LEU A O 1
ATOM 676 N N . GLY A 1 93 ? -1.467 6.785 12.012 1.00 98.75 93 GLY A N 1
ATOM 677 C CA . GLY A 1 93 ? -0.195 6.194 12.418 1.00 98.75 93 GLY A CA 1
ATOM 678 C C . GLY A 1 93 ? -0.285 4.672 12.523 1.00 98.75 93 GLY A C 1
ATOM 679 O O . GLY A 1 93 ? -1.120 4.151 13.258 1.00 98.75 93 GLY A O 1
ATOM 680 N N . LEU A 1 94 ? 0.608 3.959 11.842 1.00 98.69 94 LEU A N 1
ATOM 681 C CA . LEU A 1 94 ? 0.770 2.509 11.914 1.00 98.69 94 LEU A CA 1
ATOM 682 C C . LEU A 1 94 ? 2.117 2.182 12.559 1.00 98.69 94 LEU A C 1
ATOM 684 O O . LEU A 1 94 ? 3.170 2.596 12.066 1.00 98.69 94 LEU A O 1
ATOM 688 N N . ARG A 1 95 ? 2.117 1.416 13.652 1.00 97.75 95 ARG A N 1
ATOM 689 C CA . ARG A 1 95 ? 3.361 1.008 14.321 1.00 97.75 95 ARG A CA 1
ATOM 690 C C . ARG A 1 95 ? 3.351 -0.470 14.667 1.00 97.75 95 ARG A C 1
ATOM 692 O O . ARG A 1 95 ? 2.458 -0.920 15.376 1.00 97.75 95 ARG A O 1
ATOM 699 N N . TRP A 1 96 ? 4.371 -1.211 14.230 1.00 97.00 96 TRP A N 1
ATOM 700 C CA . TRP A 1 96 ? 4.403 -2.673 14.398 1.00 97.00 96 TRP A CA 1
ATOM 701 C C . TRP A 1 96 ? 3.157 -3.352 13.822 1.00 97.00 96 TRP A C 1
ATOM 703 O O . TRP A 1 96 ? 2.580 -4.245 14.434 1.00 97.00 96 TRP A O 1
ATOM 713 N N . CYS A 1 97 ? 2.704 -2.878 12.663 1.00 98.12 97 CYS A N 1
ATOM 714 C CA . CYS A 1 97 ? 1.549 -3.434 11.970 1.00 98.12 97 CYS A CA 1
ATOM 715 C C . CYS A 1 97 ? 1.983 -4.275 10.774 1.00 98.12 97 CYS A C 1
ATOM 717 O O . CYS A 1 97 ? 2.940 -3.922 10.083 1.00 98.12 97 CYS A O 1
ATOM 719 N N . HIS A 1 98 ? 1.229 -5.335 10.500 1.00 98.25 98 HIS A N 1
ATOM 720 C CA . HIS A 1 98 ? 1.376 -6.136 9.290 1.00 98.25 98 HIS A CA 1
ATOM 721 C C . HIS A 1 98 ? 0.133 -5.967 8.423 1.00 98.25 98 HIS A C 1
ATOM 723 O O . HIS A 1 98 ? -0.985 -6.240 8.861 1.00 98.25 98 HIS A O 1
ATOM 729 N N . LEU A 1 99 ? 0.329 -5.494 7.199 1.00 98.75 99 LEU A N 1
ATOM 730 C CA . LEU A 1 99 ? -0.724 -5.351 6.205 1.00 98.75 99 LEU A CA 1
ATOM 731 C C . LEU A 1 99 ? -0.601 -6.491 5.204 1.00 98.75 99 LEU A C 1
ATOM 733 O O . LEU A 1 99 ? 0.481 -6.721 4.664 1.00 98.75 99 LEU A O 1
ATOM 737 N N . THR A 1 100 ? -1.696 -7.195 4.940 1.00 98.69 100 THR A N 1
ATOM 738 C CA . THR A 1 100 ? -1.726 -8.254 3.929 1.00 98.69 100 THR A CA 1
ATOM 739 C C . THR A 1 100 ? -2.891 -8.044 2.983 1.00 98.69 100 THR A C 1
ATOM 741 O O . THR A 1 100 ? -4.034 -7.901 3.413 1.00 98.69 100 THR A O 1
ATOM 744 N N . VAL A 1 101 ? -2.610 -8.069 1.687 1.00 98.75 101 VAL A N 1
ATOM 745 C CA . VAL A 1 101 ? -3.631 -8.107 0.643 1.00 98.75 101 VAL A CA 1
ATOM 746 C C . VAL A 1 101 ? -3.360 -9.316 -0.229 1.00 98.75 101 VAL A C 1
ATOM 748 O O . VAL A 1 101 ? -2.274 -9.443 -0.788 1.00 98.75 101 VAL A O 1
ATOM 751 N N . THR A 1 102 ? -4.352 -10.191 -0.345 1.00 98.44 102 THR A N 1
ATOM 752 C CA . THR A 1 102 ? -4.293 -11.359 -1.224 1.00 98.44 102 THR A CA 1
ATOM 753 C C . THR A 1 102 ? -5.453 -11.288 -2.202 1.00 98.44 102 THR A C 1
ATOM 755 O O . THR A 1 102 ? -6.605 -11.320 -1.782 1.00 98.44 102 THR A O 1
ATOM 758 N N . VAL A 1 103 ? -5.168 -11.224 -3.498 1.00 98.12 103 VAL A N 1
ATOM 759 C CA . VAL A 1 103 ? -6.160 -11.187 -4.578 1.00 98.12 103 VAL A CA 1
ATOM 760 C C . VAL A 1 103 ? -5.941 -12.397 -5.479 1.00 98.12 103 VAL A C 1
ATOM 762 O O . VAL A 1 103 ? -4.850 -12.570 -6.025 1.00 98.12 103 VAL A O 1
ATOM 765 N N . THR A 1 104 ? -6.964 -13.237 -5.641 1.00 96.94 104 THR A N 1
ATOM 766 C CA . THR A 1 104 ? -6.933 -14.357 -6.602 1.00 96.94 104 THR A CA 1
ATOM 767 C C . THR A 1 104 ? -8.059 -14.288 -7.631 1.00 96.94 104 THR A C 1
ATOM 769 O O . THR A 1 104 ? -7.980 -14.932 -8.675 1.00 96.94 104 THR A O 1
ATOM 772 N N . ASN A 1 105 ? -9.094 -13.481 -7.381 1.00 96.94 105 ASN A N 1
ATOM 773 C CA . ASN A 1 105 ? -10.157 -13.224 -8.346 1.00 96.94 105 ASN A CA 1
ATOM 774 C C . ASN A 1 105 ? -9.697 -12.280 -9.467 1.00 96.94 105 ASN A C 1
ATOM 776 O O . ASN A 1 105 ? -8.943 -11.334 -9.238 1.00 96.94 105 ASN A O 1
ATOM 780 N N . ASN A 1 106 ? -10.242 -12.474 -10.669 1.00 96.50 106 ASN A N 1
ATOM 781 C CA . ASN A 1 106 ? -10.110 -11.501 -11.751 1.00 96.50 106 ASN A CA 1
ATOM 782 C C . ASN A 1 106 ? -11.052 -10.323 -11.483 1.00 96.50 106 ASN A C 1
ATOM 784 O O . ASN A 1 106 ? -12.274 -10.485 -11.502 1.00 96.50 106 ASN A O 1
ATOM 788 N N . ILE A 1 107 ? -10.487 -9.139 -11.262 1.00 96.38 107 ILE A N 1
ATOM 789 C CA . ILE A 1 107 ? -11.238 -7.901 -11.051 1.00 96.38 107 ILE A CA 1
ATOM 790 C C . ILE A 1 107 ? -11.079 -7.049 -12.309 1.00 96.38 107 ILE A C 1
ATOM 792 O O . ILE A 1 107 ? -9.977 -6.601 -12.619 1.00 96.38 107 ILE A O 1
ATOM 796 N N . ALA A 1 108 ? -12.181 -6.830 -13.031 1.00 95.25 108 ALA A N 1
ATOM 797 C CA . ALA A 1 108 ? -12.214 -6.146 -14.328 1.00 95.25 108 ALA A CA 1
ATOM 798 C C . ALA A 1 108 ? -12.085 -4.611 -14.203 1.00 95.25 108 ALA A C 1
ATOM 800 O O . ALA A 1 108 ? -12.950 -3.856 -14.654 1.00 95.25 108 ALA A O 1
ATOM 801 N N . THR A 1 109 ? -11.022 -4.142 -13.550 1.00 94.31 109 THR A N 1
ATOM 802 C CA . THR A 1 109 ? -10.683 -2.725 -13.371 1.00 94.31 109 THR A CA 1
ATOM 803 C C . THR A 1 109 ? -9.176 -2.521 -13.489 1.00 94.31 109 THR A C 1
ATOM 805 O O . THR A 1 109 ? -8.390 -3.347 -13.037 1.00 94.31 109 THR A O 1
ATOM 808 N N . ALA A 1 110 ? -8.746 -1.389 -14.051 1.00 92.62 110 ALA A N 1
ATOM 809 C CA . ALA A 1 110 ? -7.318 -1.074 -14.130 1.00 92.62 110 ALA A CA 1
ATOM 810 C C . ALA A 1 110 ? -6.699 -0.923 -12.730 1.00 92.62 110 ALA A C 1
ATOM 812 O O . ALA A 1 110 ? -5.637 -1.462 -12.446 1.00 92.62 110 ALA A O 1
ATOM 813 N N . THR A 1 111 ? -7.387 -0.237 -11.821 1.00 91.88 111 THR A N 1
ATOM 814 C CA . THR A 1 111 ? -6.970 -0.156 -10.420 1.00 91.88 111 THR A CA 1
ATOM 815 C C . THR A 1 111 ? -7.401 -1.416 -9.680 1.00 91.88 111 THR A C 1
ATOM 817 O O . THR A 1 111 ? -8.595 -1.718 -9.625 1.00 91.88 111 THR A O 1
ATOM 820 N N . GLN A 1 112 ? -6.436 -2.141 -9.125 1.00 96.56 112 GLN A N 1
ATOM 821 C CA . GLN A 1 112 ? -6.662 -3.338 -8.317 1.00 96.56 112 GLN A CA 1
ATOM 822 C C . GLN A 1 112 ? -6.743 -2.986 -6.818 1.00 96.56 112 GLN A C 1
ATOM 824 O O . GLN A 1 112 ? -6.275 -1.913 -6.427 1.00 96.56 112 GLN A O 1
ATOM 829 N N . PRO A 1 113 ? -7.303 -3.876 -5.973 1.00 97.62 113 PRO A N 1
ATOM 830 C CA . PRO A 1 113 ? -7.202 -3.774 -4.519 1.00 97.62 113 PRO A CA 1
ATOM 831 C C . PRO A 1 113 ? -5.787 -3.437 -4.071 1.00 97.62 113 PRO A C 1
ATOM 833 O O . PRO A 1 113 ? -4.832 -4.027 -4.581 1.00 97.62 113 PRO A O 1
ATOM 836 N N . SER A 1 114 ? -5.671 -2.526 -3.113 1.00 97.81 114 SER A N 1
ATOM 837 C CA . SER A 1 114 ? -4.403 -2.043 -2.567 1.00 97.81 114 SER A CA 1
ATOM 838 C C . SER A 1 114 ? -4.370 -2.198 -1.042 1.00 97.81 114 SER A C 1
ATOM 840 O O . SER A 1 114 ? -5.406 -2.281 -0.377 1.00 97.81 114 SER A O 1
ATOM 842 N N . ALA A 1 115 ? -3.174 -2.228 -0.451 1.00 98.38 115 ALA A N 1
ATOM 843 C CA . ALA A 1 115 ? -3.021 -2.180 1.005 1.00 98.38 115 ALA A CA 1
ATOM 844 C C . ALA A 1 115 ? -3.382 -0.787 1.547 1.00 98.38 115 ALA A C 1
ATOM 846 O O . ALA A 1 115 ? -3.948 -0.663 2.631 1.00 98.38 115 ALA A O 1
ATOM 847 N N . MET A 1 116 ? -3.083 0.261 0.780 1.00 97.94 116 MET A N 1
ATOM 848 C CA . MET A 1 116 ? -3.421 1.643 1.099 1.00 97.94 116 MET A CA 1
ATOM 849 C C . MET A 1 116 ? -3.905 2.368 -0.154 1.00 97.94 116 MET A C 1
ATOM 851 O O . MET A 1 116 ? -3.206 2.387 -1.164 1.00 97.94 116 MET A O 1
ATOM 855 N N . ASN A 1 117 ? -5.076 2.993 -0.057 1.00 96.62 117 ASN A N 1
ATOM 856 C CA . ASN A 1 117 ? -5.587 3.963 -1.018 1.00 96.62 117 ASN A CA 1
ATOM 857 C C . ASN A 1 117 ? -6.140 5.162 -0.247 1.00 96.62 117 ASN A C 1
ATOM 859 O O . ASN A 1 117 ? -7.253 5.131 0.283 1.00 96.62 117 ASN A O 1
ATOM 863 N N . VAL A 1 118 ? -5.321 6.199 -0.112 1.00 96.19 118 VAL A N 1
ATOM 864 C CA . VAL A 1 118 ? -5.594 7.317 0.798 1.00 96.19 118 VAL A CA 1
ATOM 865 C C . VAL A 1 118 ? -5.438 8.652 0.092 1.00 96.19 118 VAL A C 1
ATOM 867 O O . VAL A 1 118 ? -4.673 8.777 -0.859 1.00 96.19 118 VAL A O 1
ATOM 870 N N . THR A 1 119 ? -6.156 9.659 0.581 1.00 95.69 119 THR A N 1
ATOM 871 C CA . THR A 1 119 ? -5.983 11.074 0.204 1.00 95.69 119 THR A CA 1
ATOM 872 C C . THR A 1 119 ? -5.507 11.922 1.387 1.00 95.69 119 THR A C 1
ATOM 874 O O . THR A 1 119 ? -5.517 13.146 1.307 1.00 95.69 119 THR A O 1
ATOM 877 N N . GLY A 1 120 ? -5.187 11.275 2.510 1.00 96.25 120 GLY A N 1
ATOM 878 C CA . GLY A 1 120 ? -4.698 11.890 3.741 1.00 96.25 120 GLY A CA 1
ATOM 879 C C . GLY A 1 120 ? -3.277 11.447 4.075 1.00 96.25 120 GLY A C 1
ATOM 880 O O . GLY A 1 120 ? -2.539 10.984 3.203 1.00 96.25 120 GLY A O 1
ATOM 881 N N . GLU A 1 121 ? -2.920 11.564 5.348 1.00 98.19 121 GLU A N 1
ATOM 882 C CA . GLU A 1 121 ? -1.596 11.218 5.859 1.00 98.19 121 GLU A CA 1
ATOM 883 C C . GLU A 1 121 ? -1.570 9.788 6.412 1.00 98.19 121 GLU A C 1
ATOM 885 O O . GLU A 1 121 ? -2.408 9.409 7.235 1.00 98.19 121 GLU A O 1
ATOM 890 N N . VAL A 1 122 ? -0.581 8.993 6.008 1.00 98.56 122 VAL A N 1
ATOM 891 C CA . VAL A 1 122 ? -0.309 7.690 6.624 1.00 98.56 122 VAL A CA 1
ATOM 892 C C . VAL A 1 122 ? 1.174 7.556 6.923 1.00 98.56 122 VAL A C 1
ATOM 894 O O . VAL A 1 122 ? 2.002 7.574 6.019 1.00 98.56 122 VAL A O 1
ATOM 897 N N . THR A 1 123 ? 1.513 7.333 8.192 1.00 98.62 123 THR A N 1
ATOM 898 C CA . THR A 1 123 ? 2.887 7.025 8.604 1.00 98.62 123 THR A CA 1
ATOM 899 C C . THR A 1 123 ? 2.970 5.592 9.110 1.00 98.62 123 THR A C 1
ATOM 901 O O . THR A 1 123 ? 2.364 5.265 10.128 1.00 98.62 123 THR A O 1
ATOM 904 N N . MET A 1 124 ? 3.769 4.743 8.461 1.00 98.56 124 MET A N 1
ATOM 905 C CA . MET A 1 124 ? 4.097 3.399 8.936 1.00 98.56 124 MET A CA 1
ATOM 906 C C . MET A 1 124 ? 5.524 3.332 9.476 1.00 98.56 124 MET A C 1
ATOM 908 O O . MET A 1 124 ? 6.480 3.714 8.802 1.00 98.56 124 MET A O 1
ATOM 912 N N . ARG A 1 125 ? 5.681 2.764 10.678 1.00 97.81 125 ARG A N 1
ATOM 913 C CA . ARG A 1 125 ? 6.988 2.472 11.282 1.00 97.81 125 ARG A CA 1
ATOM 914 C C . ARG A 1 125 ? 7.077 1.039 11.785 1.00 97.81 125 ARG A C 1
ATOM 916 O O . ARG A 1 125 ? 6.191 0.588 12.512 1.00 97.81 125 ARG A O 1
ATOM 923 N N . PHE A 1 126 ? 8.184 0.364 11.477 1.00 95.75 126 PHE A N 1
ATOM 924 C CA . PHE A 1 126 ? 8.471 -0.998 11.951 1.00 95.75 126 PHE A CA 1
ATOM 925 C C . PHE A 1 126 ? 7.395 -2.027 11.571 1.00 95.75 126 PHE A C 1
ATOM 927 O O . PHE A 1 126 ? 6.983 -2.819 12.414 1.00 95.75 126 PHE A O 1
ATOM 934 N N . GLY A 1 127 ? 6.882 -1.976 10.343 1.00 96.81 127 GLY A N 1
ATOM 935 C CA . GLY A 1 127 ? 5.784 -2.833 9.887 1.00 96.81 127 GLY A CA 1
ATOM 936 C C . GLY A 1 127 ? 6.152 -3.719 8.704 1.00 96.81 127 GLY A C 1
ATOM 937 O O . GLY A 1 127 ? 7.285 -3.697 8.215 1.00 96.81 127 GLY A O 1
ATOM 938 N N . THR A 1 128 ? 5.168 -4.473 8.217 1.00 98.50 128 THR A N 1
ATOM 939 C CA . THR A 1 128 ? 5.274 -5.143 6.919 1.00 98.50 128 THR A CA 1
ATOM 940 C C . THR A 1 128 ? 4.075 -4.865 6.030 1.00 98.50 128 THR A C 1
ATOM 942 O O . THR A 1 128 ? 2.962 -4.659 6.513 1.00 98.50 128 THR A O 1
ATOM 945 N N . ILE A 1 129 ? 4.307 -4.897 4.721 1.00 98.81 129 ILE A N 1
ATOM 946 C CA . ILE A 1 129 ? 3.266 -4.904 3.698 1.00 98.81 129 ILE A CA 1
ATOM 947 C C . ILE A 1 129 ? 3.519 -6.124 2.819 1.00 98.81 129 ILE A C 1
ATOM 949 O O . ILE A 1 129 ? 4.568 -6.214 2.194 1.00 98.81 129 ILE A O 1
ATOM 953 N N . THR A 1 130 ? 2.570 -7.050 2.783 1.00 98.75 130 THR A N 1
ATOM 954 C CA . THR A 1 130 ? 2.597 -8.223 1.905 1.00 98.75 130 THR A CA 1
ATOM 955 C C . THR A 1 130 ? 1.448 -8.108 0.919 1.00 98.75 130 THR A C 1
ATOM 957 O O . THR A 1 130 ? 0.285 -8.020 1.319 1.00 98.75 130 THR A O 1
ATOM 960 N N . TYR A 1 131 ? 1.768 -8.096 -0.364 1.00 98.81 131 TYR A N 1
ATOM 961 C CA . TYR A 1 131 ? 0.810 -7.912 -1.439 1.00 98.81 131 TYR A CA 1
ATOM 962 C C . TYR A 1 131 ? 0.944 -9.036 -2.449 1.00 98.81 131 TYR A C 1
ATOM 964 O O . TYR A 1 131 ? 1.913 -9.071 -3.191 1.00 98.81 131 TYR A O 1
ATOM 972 N N . ASN A 1 132 ? -0.046 -9.921 -2.488 1.00 98.56 132 ASN A N 1
ATOM 973 C CA . ASN A 1 132 ? -0.077 -11.066 -3.387 1.00 98.56 132 ASN A CA 1
ATOM 974 C C . ASN A 1 132 ? -1.256 -10.903 -4.344 1.00 98.56 132 ASN A C 1
ATOM 976 O O . ASN A 1 132 ? -2.409 -10.992 -3.914 1.00 98.56 132 ASN A O 1
ATOM 980 N N . ASN A 1 133 ? -1.009 -10.672 -5.631 1.00 98.25 133 ASN A N 1
ATOM 981 C CA . ASN A 1 133 ? -2.078 -10.501 -6.615 1.00 98.25 133 ASN A CA 1
ATOM 982 C C . ASN A 1 133 ? -1.876 -11.385 -7.851 1.00 98.25 133 ASN A C 1
ATOM 984 O O . ASN A 1 133 ? -1.149 -11.049 -8.791 1.00 98.25 133 ASN A O 1
ATOM 988 N N . SER A 1 134 ? -2.618 -12.492 -7.866 1.00 97.69 134 SER A N 1
ATOM 989 C CA . SER A 1 134 ? -2.692 -13.439 -8.983 1.00 97.69 134 SER A CA 1
ATOM 990 C C . SER A 1 134 ? -3.934 -13.248 -9.863 1.00 97.69 134 SER A C 1
ATOM 992 O O . SER A 1 134 ? -4.171 -14.052 -10.761 1.00 97.69 134 SER A O 1
ATOM 994 N N . GLY A 1 135 ? -4.728 -12.191 -9.663 1.00 96.62 135 GLY A N 1
ATOM 995 C CA . GLY A 1 135 ? -5.821 -11.851 -10.577 1.00 96.62 135 GLY A CA 1
ATOM 996 C C . GLY A 1 135 ? -5.292 -11.519 -11.978 1.00 96.62 135 GLY A C 1
ATOM 997 O O . GLY A 1 135 ? -4.273 -10.843 -12.122 1.00 96.62 135 GLY A O 1
ATOM 998 N N . ALA A 1 136 ? -5.967 -11.998 -13.022 1.00 96.00 136 ALA A N 1
ATOM 999 C CA . ALA A 1 136 ? -5.589 -11.758 -14.413 1.00 96.00 136 ALA A CA 1
ATOM 1000 C C . ALA A 1 136 ? -6.468 -10.664 -15.033 1.00 96.00 136 ALA A C 1
ATOM 1002 O O . ALA A 1 136 ? -7.669 -10.860 -15.222 1.00 96.00 136 ALA A O 1
ATOM 1003 N N . GLU A 1 137 ? -5.862 -9.530 -15.380 1.00 96.00 137 GLU A N 1
ATOM 1004 C CA . GLU A 1 137 ? -6.515 -8.421 -16.078 1.00 96.00 137 GLU A CA 1
ATOM 1005 C C . GLU A 1 137 ? -5.439 -7.607 -16.805 1.00 96.00 137 GLU A C 1
ATOM 1007 O O . GLU A 1 137 ? -4.596 -6.970 -16.182 1.00 96.00 137 GLU A O 1
ATOM 1012 N N . ALA A 1 138 ? -5.444 -7.621 -18.140 1.00 95.12 138 ALA A N 1
ATOM 1013 C CA . ALA A 1 138 ? -4.330 -7.095 -18.935 1.00 95.12 138 ALA A CA 1
ATOM 1014 C C . ALA A 1 138 ? -4.068 -5.595 -18.717 1.00 95.12 138 ALA A C 1
ATOM 1016 O O . ALA A 1 138 ? -2.955 -5.124 -18.940 1.00 95.12 138 ALA A O 1
ATOM 1017 N N . THR A 1 139 ? -5.085 -4.844 -18.286 1.00 95.38 139 THR A N 1
ATOM 1018 C CA . THR A 1 139 ? -4.971 -3.410 -17.987 1.00 95.38 139 THR A CA 1
ATOM 1019 C C . THR A 1 139 ? -4.660 -3.110 -16.520 1.00 95.38 139 THR A C 1
ATOM 1021 O O . THR A 1 139 ? -4.509 -1.942 -16.159 1.00 95.38 139 THR A O 1
ATOM 1024 N N . ALA A 1 140 ? -4.555 -4.136 -15.671 1.00 96.56 140 ALA A N 1
ATOM 1025 C CA . ALA A 1 140 ? -4.387 -3.976 -14.237 1.00 96.56 140 ALA A CA 1
ATOM 1026 C C . ALA A 1 140 ? -3.039 -3.358 -13.855 1.00 96.56 140 ALA A C 1
ATOM 1028 O O . ALA A 1 140 ? -1.982 -3.748 -14.355 1.00 96.56 140 ALA A O 1
ATOM 1029 N N . ILE A 1 141 ? -3.096 -2.444 -12.894 1.00 95.81 141 ILE A N 1
ATOM 1030 C CA . ILE A 1 141 ? -1.968 -1.948 -12.120 1.00 95.81 141 ILE A CA 1
ATOM 1031 C C . ILE A 1 141 ? -2.073 -2.579 -10.735 1.00 95.81 141 ILE A C 1
ATOM 1033 O O . ILE A 1 141 ? -2.943 -2.232 -9.934 1.00 95.81 141 ILE A O 1
ATOM 1037 N N . LYS A 1 142 ? -1.196 -3.544 -10.481 1.00 97.25 142 LYS A N 1
ATOM 1038 C CA . LYS A 1 142 ? -1.081 -4.273 -9.223 1.00 97.25 142 LYS A CA 1
ATOM 1039 C C . LYS A 1 142 ? -0.141 -3.510 -8.312 1.00 97.25 142 LYS A C 1
ATOM 1041 O O . LYS A 1 142 ? 1.047 -3.378 -8.603 1.00 97.25 142 LYS A O 1
ATOM 1046 N N . THR A 1 143 ? -0.682 -2.960 -7.234 1.00 97.38 143 THR A N 1
ATOM 1047 C CA . THR A 1 143 ? 0.096 -2.126 -6.326 1.00 97.38 143 THR A CA 1
ATOM 1048 C C . THR A 1 143 ? -0.441 -2.209 -4.903 1.00 97.38 143 THR A C 1
ATOM 1050 O O . THR A 1 143 ? -1.654 -2.153 -4.706 1.00 97.38 143 THR A O 1
ATOM 1053 N N . PRO A 1 144 ? 0.419 -2.328 -3.879 1.00 98.06 144 PRO A N 1
ATOM 1054 C CA . PRO A 1 144 ? -0.029 -2.184 -2.504 1.00 98.06 144 PRO A CA 1
ATOM 1055 C C . PRO A 1 144 ? -0.343 -0.736 -2.133 1.00 98.06 144 PRO A C 1
ATOM 1057 O O . PRO A 1 144 ? -1.066 -0.527 -1.160 1.00 98.06 144 PRO A O 1
ATOM 1060 N N . ILE A 1 145 ? 0.202 0.257 -2.840 1.00 97.44 145 ILE A N 1
ATOM 1061 C CA . ILE A 1 145 ? 0.083 1.662 -2.448 1.00 97.44 145 ILE A CA 1
ATOM 1062 C C . ILE A 1 145 ? -0.435 2.489 -3.615 1.00 97.44 145 ILE A C 1
ATOM 1064 O O . ILE A 1 145 ? 0.306 2.876 -4.521 1.00 97.44 145 ILE A O 1
ATOM 1068 N N . LEU A 1 146 ? -1.716 2.823 -3.536 1.00 94.62 146 LEU A N 1
ATOM 1069 C CA . LEU A 1 146 ? -2.362 3.755 -4.435 1.00 94.62 146 LEU A CA 1
ATOM 1070 C C . LEU A 1 146 ? -2.377 5.154 -3.813 1.00 94.62 146 LEU A C 1
ATOM 1072 O O . LEU A 1 146 ? -3.001 5.404 -2.782 1.00 94.62 146 LEU A O 1
ATOM 1076 N N . LEU A 1 147 ? -1.681 6.084 -4.457 1.00 92.44 147 LEU A N 1
ATOM 1077 C CA . LEU A 1 147 ? -1.600 7.473 -4.026 1.00 92.44 147 LEU A CA 1
ATOM 1078 C C . LEU A 1 147 ? -2.798 8.252 -4.567 1.00 92.44 147 LEU A C 1
ATOM 1080 O O . LEU A 1 147 ? -2.844 8.627 -5.746 1.00 92.44 147 LEU A O 1
ATOM 1084 N N . GLY A 1 148 ? -3.761 8.520 -3.687 1.00 91.56 148 GLY A N 1
ATOM 1085 C CA . GLY A 1 148 ? -4.831 9.466 -3.956 1.00 91.56 148 GLY A CA 1
ATOM 1086 C C . GLY A 1 148 ? -4.312 10.902 -4.084 1.00 91.56 148 GLY A C 1
ATOM 1087 O O . GLY A 1 148 ? -3.146 11.217 -3.822 1.00 91.56 148 GLY A O 1
ATOM 1088 N N . ALA A 1 149 ? -5.188 11.813 -4.509 1.00 89.69 149 ALA A N 1
ATOM 1089 C CA . ALA A 1 149 ? -4.851 13.232 -4.557 1.00 89.69 149 ALA A CA 1
ATOM 1090 C C . ALA A 1 149 ? -4.478 13.737 -3.155 1.00 89.69 149 ALA A C 1
ATOM 1092 O O . ALA A 1 149 ? -5.191 13.458 -2.194 1.00 89.69 149 ALA A O 1
ATOM 1093 N N . SER A 1 150 ? -3.371 14.478 -3.061 1.00 89.56 150 SER A N 1
ATOM 1094 C CA . SER A 1 150 ? -2.840 15.030 -1.806 1.00 89.56 150 SER A CA 1
ATOM 1095 C C . SER A 1 150 ? -2.489 14.003 -0.720 1.00 89.56 150 SER A C 1
ATOM 1097 O O . SER A 1 150 ? -2.303 14.400 0.426 1.00 89.56 150 SER A O 1
ATOM 1099 N N . ALA A 1 151 ? -2.375 12.715 -1.062 1.00 95.31 151 ALA A N 1
ATOM 1100 C CA . ALA A 1 151 ? -1.855 11.708 -0.143 1.00 95.31 151 ALA A CA 1
ATOM 1101 C C . ALA A 1 151 ? -0.455 12.094 0.355 1.00 95.31 151 ALA A C 1
ATOM 1103 O O . ALA A 1 151 ? 0.354 12.579 -0.438 1.00 95.31 151 ALA A O 1
ATOM 1104 N N . ASP A 1 152 ? -0.161 11.828 1.623 1.00 96.50 152 ASP A N 1
ATOM 1105 C CA . ASP A 1 152 ? 1.179 11.955 2.198 1.00 96.50 152 ASP A CA 1
ATOM 1106 C C . ASP A 1 152 ? 1.514 10.665 2.950 1.00 96.50 152 ASP A C 1
ATOM 1108 O O . ASP A 1 152 ? 0.953 10.379 4.008 1.00 96.50 152 ASP A O 1
ATOM 1112 N N . ILE A 1 153 ? 2.353 9.821 2.348 1.00 97.44 153 ILE A N 1
ATOM 1113 C CA . ILE A 1 153 ? 2.693 8.511 2.907 1.00 97.44 153 ILE A CA 1
ATOM 1114 C C . ILE A 1 153 ? 4.163 8.483 3.323 1.00 97.44 153 ILE A C 1
ATOM 1116 O O . ILE A 1 1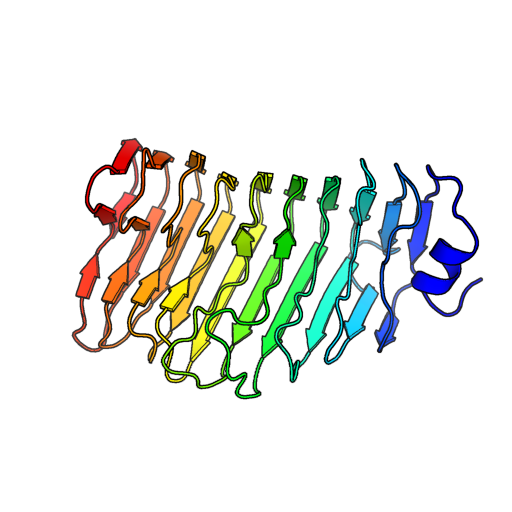53 ? 5.052 8.611 2.485 1.00 97.44 153 ILE A O 1
ATOM 1120 N N . GLU A 1 154 ? 4.433 8.214 4.599 1.00 98.12 154 GLU A N 1
ATOM 1121 C CA . GLU A 1 154 ? 5.775 7.928 5.117 1.00 98.12 154 GLU A CA 1
ATOM 1122 C C . GLU A 1 154 ? 5.885 6.445 5.486 1.00 98.12 154 GLU A C 1
ATOM 1124 O O . GLU A 1 154 ? 5.176 5.950 6.362 1.00 98.12 154 GLU A O 1
ATOM 1129 N N . LEU A 1 155 ? 6.819 5.732 4.860 1.00 98.38 155 LEU A N 1
ATOM 1130 C CA . LEU A 1 155 ? 7.195 4.371 5.232 1.00 98.38 155 LEU A CA 1
ATOM 1131 C C . LEU A 1 155 ? 8.604 4.385 5.800 1.00 98.38 155 LEU A C 1
ATOM 1133 O O . LEU A 1 155 ? 9.543 4.844 5.146 1.00 98.38 155 LEU A O 1
ATOM 1137 N N . ARG A 1 156 ? 8.769 3.848 7.008 1.00 98.44 156 ARG A N 1
ATOM 1138 C CA . ARG A 1 156 ? 10.072 3.795 7.660 1.00 98.44 156 ARG A CA 1
ATOM 1139 C C . ARG A 1 156 ? 10.344 2.457 8.316 1.00 98.44 156 ARG A C 1
ATOM 1141 O O . ARG A 1 156 ? 9.559 1.990 9.142 1.00 98.44 156 ARG A O 1
ATOM 1148 N N . GLU A 1 157 ? 11.517 1.902 8.017 1.00 98.12 157 GLU A N 1
ATOM 1149 C CA . GLU A 1 157 ? 12.000 0.659 8.632 1.00 98.12 157 GLU A CA 1
ATOM 1150 C C . GLU A 1 157 ? 10.961 -0.471 8.476 1.00 98.12 157 GLU A C 1
ATOM 1152 O O . GLU A 1 157 ? 10.670 -1.212 9.414 1.00 98.12 157 GLU A O 1
ATOM 1157 N N . ALA A 1 158 ? 10.357 -0.551 7.285 1.00 98.00 158 ALA A N 1
ATOM 1158 C CA . ALA A 1 158 ? 9.342 -1.534 6.922 1.00 98.00 158 ALA A CA 1
ATOM 1159 C C . ALA A 1 158 ? 9.897 -2.589 5.953 1.00 98.00 158 ALA A C 1
ATOM 1161 O O . ALA A 1 158 ? 10.818 -2.323 5.179 1.00 98.00 158 ALA A O 1
ATOM 1162 N N . THR A 1 159 ? 9.323 -3.791 5.982 1.00 98.50 159 THR A N 1
ATOM 1163 C CA . THR A 1 159 ? 9.569 -4.822 4.957 1.00 98.50 159 THR A CA 1
ATOM 1164 C C . THR A 1 159 ? 8.365 -4.913 4.037 1.00 98.50 159 THR A C 1
ATOM 1166 O O . THR A 1 159 ? 7.240 -5.070 4.506 1.00 98.50 159 THR A O 1
ATOM 1169 N N . ILE A 1 160 ? 8.587 -4.787 2.738 1.00 98.75 160 ILE A N 1
ATOM 1170 C CA . ILE A 1 160 ? 7.536 -4.710 1.736 1.00 98.75 160 ILE A CA 1
ATOM 1171 C C . ILE A 1 160 ? 7.801 -5.773 0.681 1.00 98.75 160 ILE A C 1
ATOM 1173 O O . ILE A 1 160 ? 8.884 -5.817 0.101 1.00 98.75 160 ILE A O 1
ATOM 1177 N N . ASP A 1 161 ? 6.805 -6.616 0.466 1.00 98.69 161 ASP A N 1
ATOM 1178 C CA . ASP A 1 161 ? 6.842 -7.743 -0.451 1.00 98.69 161 ASP A CA 1
ATOM 1179 C C . ASP A 1 161 ? 5.642 -7.649 -1.393 1.00 98.69 161 ASP A C 1
ATOM 1181 O O . ASP A 1 161 ? 4.492 -7.579 -0.941 1.00 98.69 161 ASP A O 1
ATOM 1185 N N . VAL A 1 162 ? 5.921 -7.554 -2.690 1.00 98.69 162 VAL A N 1
ATOM 1186 C CA . VAL A 1 162 ? 4.933 -7.366 -3.753 1.00 98.69 162 VAL A CA 1
ATOM 1187 C C . VAL A 1 162 ? 5.107 -8.484 -4.767 1.00 98.69 162 VAL A C 1
ATOM 1189 O O . VAL A 1 162 ? 6.002 -8.427 -5.604 1.00 98.69 162 VAL A O 1
ATOM 1192 N N . ASP A 1 163 ? 4.221 -9.467 -4.704 1.00 98.25 163 ASP A N 1
ATOM 1193 C CA . ASP A 1 163 ? 4.196 -10.634 -5.577 1.00 98.25 163 ASP A CA 1
ATOM 1194 C C . ASP A 1 163 ? 2.982 -10.548 -6.513 1.00 98.25 163 ASP A C 1
ATOM 1196 O O . ASP A 1 163 ? 1.814 -10.672 -6.113 1.00 98.25 163 ASP A O 1
ATOM 1200 N N . GLY A 1 164 ? 3.262 -10.260 -7.779 1.00 97.44 164 GLY A N 1
ATOM 1201 C CA . GLY A 1 164 ? 2.297 -10.288 -8.864 1.00 97.44 164 GLY A CA 1
ATOM 1202 C C . GLY A 1 164 ? 2.478 -11.526 -9.740 1.00 97.44 164 GLY A C 1
ATOM 1203 O O . GLY A 1 164 ? 3.571 -12.045 -9.930 1.00 97.44 164 GLY A O 1
ATOM 1204 N N . SER A 1 165 ? 1.384 -12.008 -10.318 1.00 96.50 165 SER A N 1
ATOM 1205 C CA . SER A 1 165 ? 1.422 -13.069 -11.335 1.00 96.50 165 SER A CA 1
ATOM 1206 C C . SER A 1 165 ? 0.219 -12.992 -12.259 1.00 96.50 165 SER A C 1
ATOM 1208 O O . SER A 1 165 ? -0.802 -12.416 -11.893 1.00 96.50 165 SER A O 1
ATOM 1210 N N . ASN A 1 166 ? 0.287 -13.617 -13.432 1.00 96.62 166 ASN A N 1
ATOM 1211 C CA . ASN A 1 166 ? -0.670 -13.472 -14.529 1.00 96.62 166 ASN A CA 1
ATOM 1212 C C . ASN A 1 166 ? -0.688 -12.069 -15.158 1.00 96.62 166 ASN A C 1
ATOM 1214 O O . ASN A 1 166 ? -0.170 -11.092 -14.620 1.00 96.62 166 ASN A O 1
ATOM 1218 N N . ALA A 1 167 ? -1.322 -11.980 -16.331 1.00 94.81 167 ALA A N 1
ATOM 1219 C CA . ALA A 1 167 ? -1.343 -10.776 -17.153 1.00 94.81 167 ALA A CA 1
ATOM 1220 C C . ALA A 1 167 ? -1.774 -9.525 -16.367 1.00 94.81 167 ALA A C 1
ATOM 1222 O O . ALA A 1 167 ? -2.856 -9.488 -15.775 1.00 94.81 167 ALA A O 1
ATOM 1223 N N . ALA A 1 168 ? -0.927 -8.499 -16.434 1.00 97.06 168 ALA A N 1
ATOM 1224 C CA . ALA A 1 168 ? -1.143 -7.164 -15.896 1.00 97.06 168 ALA A CA 1
ATOM 1225 C C . ALA A 1 168 ? -0.392 -6.132 -16.749 1.00 97.06 168 ALA A C 1
ATOM 1227 O O . ALA A 1 168 ? 0.595 -6.449 -17.427 1.00 97.06 168 ALA A O 1
ATOM 1228 N N . ALA A 1 169 ? -0.825 -4.875 -16.689 1.00 95.69 169 ALA A N 1
ATOM 1229 C CA . ALA A 1 169 ? -0.045 -3.787 -17.252 1.00 95.69 169 ALA A CA 1
ATOM 1230 C C . ALA A 1 169 ? 1.216 -3.591 -16.403 1.00 95.69 169 ALA A C 1
ATOM 1232 O O . ALA A 1 169 ? 2.323 -3.663 -16.931 1.00 95.69 169 ALA A O 1
ATOM 1233 N N . ALA A 1 170 ? 1.076 -3.428 -15.086 1.00 95.88 170 ALA A N 1
ATOM 1234 C CA . ALA A 1 170 ? 2.221 -3.255 -14.200 1.00 95.88 170 ALA A CA 1
ATOM 1235 C C . ALA A 1 170 ? 2.030 -3.917 -12.835 1.00 95.88 170 ALA A C 1
ATOM 1237 O O . ALA A 1 170 ? 0.919 -3.917 -12.304 1.00 95.88 170 ALA A O 1
ATOM 1238 N N . THR A 1 171 ? 3.140 -4.356 -12.247 1.00 97.75 171 THR A N 1
ATOM 1239 C CA . THR A 1 171 ? 3.264 -4.692 -10.825 1.00 97.75 171 THR A CA 1
ATOM 1240 C C . THR A 1 171 ? 4.302 -3.769 -10.203 1.00 97.75 171 THR A C 1
ATOM 1242 O O . THR A 1 171 ? 5.441 -3.687 -10.667 1.00 97.75 171 THR A O 1
ATOM 1245 N N . VAL A 1 172 ? 3.880 -2.982 -9.213 1.00 96.62 172 VAL A N 1
ATOM 1246 C CA . VAL A 1 172 ? 4.668 -1.860 -8.694 1.00 96.62 172 VAL A CA 1
ATOM 1247 C C . VAL A 1 172 ? 4.384 -1.579 -7.226 1.00 96.62 172 VAL A C 1
ATOM 1249 O O . VAL A 1 172 ? 3.234 -1.617 -6.801 1.00 96.62 172 VAL A O 1
ATOM 1252 N N . LEU A 1 173 ? 5.409 -1.199 -6.457 1.00 96.81 173 LEU A N 1
ATOM 1253 C CA . LEU A 1 173 ? 5.247 -0.795 -5.053 1.00 96.81 173 LEU A CA 1
ATOM 1254 C C . LEU A 1 173 ? 4.217 0.327 -4.864 1.00 96.81 173 LEU A C 1
ATOM 1256 O O . LEU A 1 173 ? 3.359 0.238 -3.990 1.00 96.81 173 LEU A O 1
ATOM 1260 N N . SER A 1 174 ? 4.302 1.390 -5.662 1.00 95.06 174 SER A N 1
ATOM 1261 C CA . SER A 1 174 ? 3.363 2.506 -5.579 1.00 95.06 174 SER A CA 1
ATOM 1262 C C . SER A 1 174 ? 2.980 3.074 -6.940 1.00 95.06 174 SER A C 1
ATOM 1264 O O . SER A 1 174 ? 3.801 3.188 -7.858 1.00 95.06 174 SER A O 1
ATOM 1266 N N . TYR A 1 175 ? 1.709 3.455 -7.044 1.00 92.88 175 TYR A N 1
ATOM 1267 C CA . TYR A 1 175 ? 1.101 4.049 -8.228 1.00 92.88 175 TYR A CA 1
ATOM 1268 C C . TYR A 1 175 ? 0.360 5.335 -7.864 1.00 92.88 175 TYR A C 1
ATOM 1270 O O . TYR A 1 175 ? -0.331 5.398 -6.849 1.00 92.88 175 TYR A O 1
ATOM 1278 N N . GLY A 1 176 ? 0.459 6.357 -8.712 1.00 86.88 176 GLY A N 1
ATOM 1279 C CA . GLY A 1 176 ? -0.251 7.620 -8.519 1.00 86.88 176 GLY A CA 1
ATOM 1280 C C . GLY A 1 176 ? -0.511 8.363 -9.828 1.00 86.88 176 GLY A C 1
ATOM 1281 O O . GLY A 1 176 ? 0.376 8.491 -10.679 1.00 86.88 176 GLY A O 1
ATOM 1282 N N . VAL A 1 177 ? -1.734 8.881 -9.963 1.00 84.06 177 VAL A N 1
ATOM 1283 C CA . VAL A 1 177 ? -2.182 9.757 -11.070 1.00 84.06 177 VAL A CA 1
ATOM 1284 C C . VAL A 1 177 ? -2.370 11.216 -10.629 1.00 84.06 177 VAL A C 1
ATOM 1286 O O . VAL A 1 177 ? -2.552 12.097 -11.463 1.00 84.06 177 VAL A O 1
ATOM 1289 N N . GLY A 1 178 ? -2.370 11.467 -9.314 1.00 85.12 178 GLY A N 1
ATOM 1290 C CA . GLY A 1 178 ? -2.674 12.762 -8.701 1.00 85.12 178 GLY A CA 1
ATOM 1291 C C . GLY A 1 178 ? -1.434 13.520 -8.235 1.00 85.12 178 GLY A C 1
ATOM 1292 O O . GLY A 1 178 ? -0.384 13.425 -8.853 1.00 85.12 178 GLY A O 1
ATOM 1293 N N . THR A 1 179 ? -1.585 14.274 -7.144 1.00 88.69 179 THR A N 1
ATOM 1294 C CA . THR A 1 179 ? -0.552 15.101 -6.486 1.00 88.69 179 THR A CA 1
ATOM 1295 C C . THR A 1 179 ? 0.066 14.441 -5.246 1.00 88.69 179 THR A C 1
ATOM 1297 O O . THR A 1 179 ? 0.732 15.118 -4.461 1.00 88.69 179 THR A O 1
ATOM 1300 N N . GLY A 1 180 ? -0.227 13.157 -5.018 1.00 90.25 180 GLY A N 1
ATOM 1301 C CA . GLY A 1 180 ? 0.212 12.428 -3.833 1.00 90.25 180 GLY A CA 1
ATOM 1302 C C . GLY A 1 180 ? 1.733 12.355 -3.711 1.00 90.25 180 GLY A C 1
ATOM 1303 O O . GLY A 1 180 ? 2.471 12.455 -4.695 1.00 90.25 180 GLY A O 1
ATOM 1304 N N . GLN A 1 181 ? 2.189 12.196 -2.478 1.00 92.38 181 GLN A N 1
ATOM 1305 C CA . GLN A 1 181 ? 3.588 12.140 -2.093 1.00 92.38 181 GLN A CA 1
ATOM 1306 C C . GLN A 1 181 ? 3.853 10.860 -1.316 1.00 92.38 181 GLN A C 1
ATOM 1308 O O . GLN A 1 181 ? 2.987 10.342 -0.608 1.00 92.38 181 GLN A O 1
ATOM 1313 N N . ILE A 1 182 ? 5.068 10.347 -1.466 1.00 94.25 182 ILE A N 1
ATOM 1314 C CA . ILE A 1 182 ? 5.521 9.191 -0.707 1.00 94.25 182 ILE A CA 1
ATOM 1315 C C . ILE A 1 182 ? 7.005 9.320 -0.381 1.00 94.25 182 ILE A C 1
ATOM 1317 O O . ILE A 1 182 ? 7.837 9.621 -1.243 1.00 94.25 182 ILE A O 1
ATOM 1321 N N . ASN A 1 183 ? 7.321 9.079 0.885 1.00 96.12 183 ASN A N 1
ATOM 1322 C CA . ASN A 1 183 ? 8.665 9.019 1.421 1.00 96.12 183 ASN A CA 1
ATOM 1323 C C . ASN A 1 183 ? 8.935 7.609 1.953 1.00 96.12 183 ASN A C 1
ATOM 1325 O O . ASN A 1 183 ? 8.191 7.106 2.794 1.00 96.12 183 ASN A O 1
ATOM 1329 N N . VAL A 1 184 ? 9.998 6.974 1.467 1.00 97.25 184 VAL A N 1
ATOM 1330 C CA . VAL A 1 184 ? 10.366 5.605 1.833 1.00 97.25 184 VAL A CA 1
ATOM 1331 C C . VAL A 1 184 ? 11.791 5.586 2.370 1.00 97.25 184 VAL A C 1
ATOM 1333 O O . VAL A 1 184 ? 12.755 5.850 1.648 1.00 97.25 184 VAL A O 1
ATOM 1336 N N . GLU A 1 185 ? 11.940 5.274 3.653 1.00 98.06 185 GLU A N 1
ATOM 1337 C CA . GLU A 1 185 ? 13.222 5.296 4.350 1.00 98.06 185 GLU A CA 1
ATOM 1338 C C . GLU A 1 185 ? 13.545 3.950 5.003 1.00 98.06 185 GLU A C 1
ATOM 1340 O O . GLU A 1 185 ? 12.752 3.417 5.781 1.00 98.06 185 GLU A O 1
ATOM 1345 N N . ARG A 1 186 ? 14.763 3.440 4.775 1.00 98.19 186 ARG A N 1
ATOM 1346 C CA . ARG A 1 186 ? 15.292 2.232 5.445 1.00 98.19 186 ARG A CA 1
ATOM 1347 C C . ARG A 1 186 ? 14.386 1.010 5.320 1.00 98.19 186 ARG A C 1
ATOM 1349 O O . ARG A 1 186 ? 14.294 0.202 6.242 1.00 98.19 186 ARG A O 1
ATOM 1356 N N . CYS A 1 187 ? 13.689 0.892 4.204 1.00 98.50 187 CYS A N 1
ATOM 1357 C CA . CYS A 1 187 ? 12.819 -0.232 3.921 1.00 98.50 187 CYS A CA 1
ATOM 1358 C C . CYS A 1 187 ? 13.566 -1.317 3.141 1.00 98.50 187 CYS A C 1
ATOM 1360 O O . CYS A 1 187 ? 14.520 -1.042 2.409 1.00 98.50 187 CYS A O 1
ATOM 1362 N N . ASN A 1 188 ? 13.106 -2.555 3.294 1.00 98.44 188 ASN A N 1
ATOM 1363 C CA . ASN A 1 188 ? 13.466 -3.659 2.414 1.00 98.44 188 ASN A CA 1
ATOM 1364 C C . ASN A 1 188 ? 12.283 -3.926 1.483 1.00 98.44 188 ASN A C 1
ATOM 1366 O O . ASN A 1 188 ? 11.189 -4.191 1.972 1.00 98.44 188 ASN A O 1
ATOM 1370 N N . ILE A 1 189 ? 12.488 -3.797 0.178 1.00 98.56 189 ILE A N 1
ATOM 1371 C CA . ILE A 1 189 ? 11.445 -3.817 -0.846 1.00 98.56 189 ILE A CA 1
ATOM 1372 C C . ILE A 1 189 ? 11.770 -4.930 -1.833 1.00 98.56 189 ILE A C 1
ATOM 1374 O O . ILE A 1 189 ? 12.847 -4.928 -2.427 1.00 98.56 189 ILE A O 1
ATOM 1378 N N . THR A 1 190 ? 10.826 -5.842 -2.032 1.00 98.56 190 THR A N 1
ATOM 1379 C CA . THR A 1 190 ? 10.868 -6.855 -3.091 1.00 98.56 190 THR A CA 1
ATOM 1380 C C . THR A 1 190 ? 9.639 -6.699 -3.978 1.00 98.56 190 THR A C 1
ATOM 1382 O O . THR A 1 190 ? 8.533 -6.518 -3.466 1.00 98.56 190 THR A O 1
ATOM 1385 N N . VAL A 1 191 ? 9.842 -6.694 -5.297 1.00 98.50 191 VAL A N 1
ATOM 1386 C CA . VAL A 1 191 ? 8.767 -6.646 -6.294 1.00 98.50 191 VAL A CA 1
ATOM 1387 C C . VAL A 1 191 ? 9.037 -7.691 -7.367 1.00 98.50 191 VAL A C 1
ATOM 1389 O O . VAL A 1 191 ? 9.963 -7.532 -8.163 1.00 98.50 191 VAL A O 1
ATOM 1392 N N . ASP A 1 192 ? 8.200 -8.719 -7.415 1.00 97.81 192 ASP A N 1
ATOM 1393 C CA . ASP A 1 192 ? 8.353 -9.857 -8.312 1.00 97.81 192 ASP A CA 1
ATOM 1394 C C . ASP A 1 192 ? 7.091 -10.033 -9.166 1.00 97.81 192 ASP A C 1
ATOM 1396 O O . ASP A 1 192 ? 5.974 -10.009 -8.651 1.00 97.81 192 ASP A O 1
ATOM 1400 N N . ASP A 1 193 ? 7.260 -10.171 -10.486 1.00 97.19 193 ASP A N 1
ATOM 1401 C CA . ASP A 1 193 ? 6.181 -10.571 -11.399 1.00 97.19 193 ASP A CA 1
ATOM 1402 C C . ASP A 1 193 ? 6.744 -11.093 -12.733 1.00 97.19 193 ASP A C 1
ATOM 1404 O O . ASP A 1 193 ? 7.544 -10.434 -13.407 1.00 97.19 193 ASP A O 1
ATOM 1408 N N . THR A 1 194 ? 6.322 -12.281 -13.160 1.00 94.44 194 THR A N 1
ATOM 1409 C CA . THR A 1 194 ? 6.809 -12.892 -14.406 1.00 94.44 194 THR A CA 1
ATOM 1410 C C . THR A 1 194 ? 5.980 -12.543 -15.643 1.00 94.44 194 THR A C 1
ATOM 1412 O O . THR A 1 194 ? 6.459 -12.731 -16.763 1.00 94.44 194 THR A O 1
ATOM 1415 N N . ASP A 1 195 ? 4.769 -12.016 -15.462 1.00 94.81 195 ASP A N 1
ATOM 1416 C CA . ASP A 1 195 ? 3.735 -11.914 -16.497 1.00 94.81 195 ASP A CA 1
ATOM 1417 C C . ASP A 1 195 ? 3.270 -10.471 -16.760 1.00 94.81 195 ASP A C 1
ATOM 1419 O O . ASP A 1 195 ? 2.726 -10.183 -17.832 1.00 94.81 195 ASP A O 1
ATOM 1423 N N . ALA A 1 196 ? 3.488 -9.546 -15.820 1.00 95.94 196 ALA A N 1
ATOM 1424 C CA . ALA A 1 196 ? 3.222 -8.124 -16.020 1.00 95.94 196 ALA A CA 1
ATOM 1425 C C . ALA A 1 196 ? 4.117 -7.528 -17.116 1.00 95.94 196 ALA A C 1
ATOM 1427 O O . ALA A 1 196 ? 5.273 -7.920 -17.279 1.00 95.94 196 ALA A O 1
ATOM 1428 N N . THR A 1 197 ? 3.615 -6.522 -17.842 1.00 95.56 197 THR A N 1
ATOM 1429 C CA . THR A 1 197 ? 4.414 -5.809 -18.861 1.00 95.56 197 THR A CA 1
ATOM 1430 C C . THR A 1 197 ? 5.547 -5.000 -18.221 1.00 95.56 197 THR A C 1
ATOM 1432 O O . THR A 1 197 ? 6.673 -4.991 -18.731 1.00 95.56 197 THR A O 1
ATOM 1435 N N . TRP A 1 198 ? 5.253 -4.347 -17.094 1.00 95.50 198 TRP A N 1
ATOM 1436 C CA . TRP A 1 198 ? 6.205 -3.590 -16.283 1.00 95.50 198 TRP A CA 1
ATOM 1437 C C . TRP A 1 198 ? 6.286 -4.151 -14.864 1.00 95.50 198 TRP A C 1
ATOM 1439 O O . TRP A 1 198 ? 5.263 -4.321 -14.207 1.00 95.50 198 TRP A O 1
ATOM 1449 N N . VAL A 1 199 ? 7.502 -4.356 -14.365 1.00 97.06 199 VAL A N 1
ATOM 1450 C CA . VAL A 1 199 ? 7.765 -4.715 -12.962 1.00 97.06 199 VAL A CA 1
ATOM 1451 C C . VAL A 1 199 ? 8.636 -3.627 -12.370 1.00 97.06 199 VAL A C 1
ATOM 1453 O O . VAL A 1 199 ? 9.707 -3.351 -12.908 1.00 97.06 199 VAL A O 1
ATOM 1456 N N . VAL A 1 200 ? 8.163 -2.940 -11.334 1.00 95.69 200 VAL A N 1
ATOM 1457 C CA . VAL A 1 200 ? 8.781 -1.687 -10.883 1.00 95.69 200 VAL A CA 1
ATOM 1458 C C . VAL A 1 200 ? 8.969 -1.663 -9.369 1.00 95.69 200 VAL A C 1
ATOM 1460 O O . VAL A 1 200 ? 8.004 -1.732 -8.614 1.00 95.69 200 VAL A O 1
ATOM 1463 N N . GLY A 1 201 ? 10.209 -1.455 -8.927 1.00 94.81 201 GLY A N 1
ATOM 1464 C CA . GLY A 1 201 ? 10.555 -1.329 -7.511 1.00 94.81 201 GLY A CA 1
ATOM 1465 C C . GLY A 1 201 ? 9.928 -0.106 -6.838 1.00 94.81 201 GLY A C 1
ATOM 1466 O O . GLY A 1 201 ? 9.340 -0.238 -5.772 1.00 94.81 201 GLY A O 1
ATOM 1467 N N . PHE A 1 202 ? 10.033 1.085 -7.443 1.00 89.69 202 PHE A N 1
ATOM 1468 C CA . PHE A 1 202 ? 9.450 2.336 -6.926 1.00 89.69 202 PHE A CA 1
ATOM 1469 C C . PHE A 1 202 ? 9.451 3.464 -7.980 1.00 89.69 202 PHE A C 1
ATOM 1471 O O . PHE A 1 202 ? 10.304 3.534 -8.834 1.00 89.69 202 PHE A O 1
ATOM 1478 N N . ALA A 1 203 ? 8.606 4.478 -7.981 1.00 81.38 203 ALA A N 1
ATOM 1479 C CA . ALA A 1 203 ? 7.160 4.400 -8.092 1.00 81.38 203 ALA A CA 1
ATOM 1480 C C . ALA A 1 203 ? 6.779 4.549 -9.582 1.00 81.38 203 ALA A C 1
ATOM 1482 O O . ALA A 1 203 ? 7.465 5.286 -10.289 1.00 81.38 203 ALA A O 1
ATOM 1483 N N . TYR A 1 204 ? 5.685 3.931 -10.051 1.00 82.06 204 TYR A N 1
ATOM 1484 C CA . TYR A 1 204 ? 5.111 4.207 -11.380 1.00 82.06 204 TYR A CA 1
ATOM 1485 C C . TYR A 1 204 ? 4.214 5.440 -11.258 1.00 82.06 204 TYR A C 1
ATOM 1487 O O . TYR A 1 204 ? 3.062 5.360 -10.827 1.00 82.06 204 TYR A O 1
ATOM 1495 N N . VAL A 1 205 ? 4.752 6.610 -11.599 1.00 76.00 205 VAL A N 1
ATOM 1496 C CA . VAL A 1 205 ? 4.050 7.886 -11.397 1.00 76.00 205 VAL A CA 1
ATOM 1497 C C . VAL A 1 205 ? 3.658 8.495 -12.731 1.00 76.00 205 VAL A C 1
ATOM 1499 O O . VAL A 1 205 ? 4.508 8.795 -13.568 1.00 76.00 205 VAL A O 1
ATOM 1502 N N . THR A 1 206 ? 2.356 8.709 -12.901 1.00 75.75 206 THR A N 1
ATOM 1503 C CA . THR A 1 206 ? 1.760 9.382 -14.072 1.00 75.75 206 THR A CA 1
ATOM 1504 C C . THR A 1 206 ? 1.211 10.772 -13.738 1.00 75.75 206 THR A C 1
ATOM 1506 O O . THR A 1 206 ? 0.809 11.509 -14.636 1.00 75.75 206 THR A O 1
ATOM 1509 N N . GLY A 1 207 ?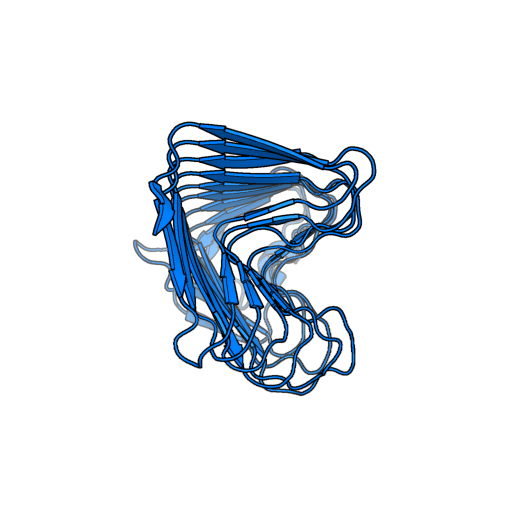 1.195 11.130 -12.450 1.00 77.75 207 GLY A N 1
ATOM 1510 C CA . GLY A 1 207 ? 0.762 12.428 -11.939 1.00 77.75 207 GLY A CA 1
ATOM 1511 C C . GLY A 1 207 ? 1.907 13.401 -11.640 1.00 77.75 207 GLY A C 1
ATOM 1512 O O . GLY A 1 207 ? 2.962 13.399 -12.278 1.00 77.75 207 GLY A O 1
ATOM 1513 N N . SER A 1 208 ? 1.679 14.253 -10.646 1.00 79.25 208 SER A N 1
ATOM 1514 C CA . SER A 1 208 ? 2.661 15.161 -10.053 1.00 79.25 208 SER A CA 1
ATOM 1515 C C . SER A 1 208 ? 2.882 14.810 -8.578 1.00 79.25 208 SER A C 1
ATOM 1517 O O . SER A 1 208 ? 2.215 13.943 -8.021 1.00 79.25 208 SER A O 1
ATOM 1519 N N . GLY A 1 209 ? 3.855 15.443 -7.930 1.00 79.31 209 GLY A N 1
ATOM 1520 C CA . GLY A 1 209 ? 4.133 15.203 -6.514 1.00 79.31 209 GLY A CA 1
ATOM 1521 C C . GLY A 1 209 ? 5.621 15.153 -6.209 1.00 79.31 209 GLY A C 1
ATOM 1522 O O . GLY A 1 209 ? 6.466 15.396 -7.075 1.00 79.31 209 GLY A O 1
ATOM 1523 N N . SER A 1 210 ? 5.917 14.845 -4.951 1.00 83.25 210 SER A N 1
ATOM 1524 C CA . SER A 1 210 ? 7.270 14.694 -4.430 1.00 83.25 210 SER A CA 1
ATOM 1525 C C . SER A 1 210 ? 7.465 13.264 -3.956 1.00 83.25 210 SER A C 1
ATOM 1527 O O . SER A 1 210 ? 6.654 12.738 -3.197 1.00 83.25 210 SER A O 1
ATOM 1529 N N . TYR A 1 211 ? 8.553 12.655 -4.412 1.00 89.81 211 TYR A N 1
ATOM 1530 C CA . TYR A 1 211 ? 8.897 11.277 -4.100 1.00 89.81 211 TYR A CA 1
ATOM 1531 C C . TYR A 1 211 ? 10.296 11.276 -3.496 1.00 89.81 211 TYR A C 1
ATOM 1533 O O . TYR A 1 211 ? 11.230 11.855 -4.059 1.00 89.81 211 TYR A O 1
ATOM 1541 N N . GLU A 1 212 ? 10.452 10.653 -2.337 1.00 93.25 212 GLU A N 1
ATOM 1542 C CA . GLU A 1 212 ? 11.752 10.525 -1.686 1.00 93.25 212 GLU A CA 1
ATOM 1543 C C . GLU A 1 212 ? 11.990 9.079 -1.283 1.00 93.25 212 GLU A C 1
ATOM 1545 O O . GLU A 1 212 ? 11.114 8.411 -0.741 1.00 93.25 212 GLU A O 1
ATOM 1550 N N . MET A 1 213 ? 13.189 8.589 -1.572 1.00 94.12 213 MET A N 1
ATOM 1551 C CA . MET A 1 213 ? 13.610 7.249 -1.209 1.00 94.12 213 MET A CA 1
ATOM 1552 C C . MET A 1 213 ? 15.051 7.276 -0.713 1.00 94.12 213 MET A C 1
ATOM 1554 O O . MET A 1 213 ? 15.962 7.745 -1.403 1.00 94.12 213 MET A O 1
ATOM 1558 N N . ARG A 1 214 ? 15.273 6.785 0.503 1.00 96.38 214 ARG A N 1
ATOM 1559 C CA . ARG A 1 214 ? 16.598 6.815 1.118 1.00 96.38 214 ARG A CA 1
ATOM 1560 C C . ARG A 1 214 ? 16.927 5.584 1.948 1.00 96.38 214 ARG A C 1
ATOM 1562 O O . ARG A 1 214 ? 16.107 5.125 2.739 1.00 96.38 214 ARG A O 1
ATOM 1569 N N . TYR A 1 215 ? 18.168 5.117 1.840 1.00 97.62 215 TYR A N 1
ATOM 1570 C CA . TYR A 1 215 ? 18.698 3.995 2.626 1.00 97.62 215 TYR A CA 1
ATOM 1571 C C . TYR A 1 215 ? 17.920 2.680 2.464 1.00 97.62 215 TYR A C 1
ATOM 1573 O O . TYR A 1 215 ? 17.887 1.876 3.393 1.00 97.62 215 TYR A O 1
ATOM 1581 N N . ASN A 1 216 ? 17.256 2.468 1.328 1.00 97.69 216 ASN A N 1
ATOM 1582 C CA . ASN A 1 216 ? 16.462 1.264 1.097 1.00 97.69 216 ASN A CA 1
ATOM 1583 C C . ASN A 1 216 ? 17.288 0.154 0.440 1.00 97.69 216 ASN A C 1
ATOM 1585 O O . ASN A 1 216 ? 18.271 0.424 -0.247 1.00 97.69 216 ASN A O 1
ATOM 1589 N N . SER A 1 217 ? 16.835 -1.086 0.607 1.00 97.88 217 SER A N 1
ATOM 1590 C CA . SER A 1 217 ? 17.225 -2.226 -0.225 1.00 97.88 217 SER A CA 1
ATOM 1591 C C . SER A 1 217 ? 16.059 -2.559 -1.143 1.00 97.88 217 SER A C 1
ATOM 1593 O O . SER A 1 217 ? 14.951 -2.764 -0.654 1.00 97.88 217 SER A O 1
ATOM 1595 N N . ILE A 1 218 ? 16.288 -2.579 -2.453 1.00 97.62 218 ILE A N 1
ATOM 1596 C CA . ILE A 1 218 ? 15.254 -2.767 -3.472 1.00 97.62 218 ILE A CA 1
ATOM 1597 C C . ILE A 1 218 ? 15.678 -3.905 -4.381 1.00 97.62 218 ILE A C 1
ATOM 1599 O O . ILE A 1 218 ? 16.715 -3.823 -5.039 1.00 97.62 218 ILE A O 1
ATOM 1603 N N . HIS A 1 219 ? 14.853 -4.939 -4.441 1.00 97.88 219 HIS A N 1
ATOM 1604 C CA . HIS A 1 219 ? 15.019 -6.059 -5.347 1.00 97.88 219 HIS A CA 1
ATOM 1605 C C . HIS A 1 219 ? 13.806 -6.150 -6.266 1.00 97.88 219 HIS A C 1
ATOM 1607 O O . HIS A 1 219 ? 12.667 -6.115 -5.805 1.00 97.88 219 HIS A O 1
ATOM 1613 N N . VAL A 1 220 ? 14.057 -6.220 -7.569 1.00 97.88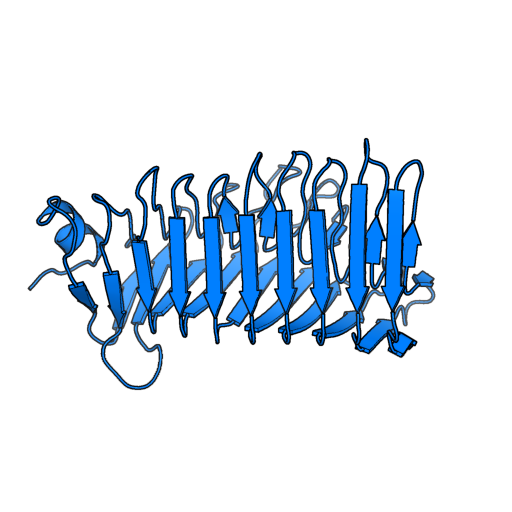 220 VAL A N 1
ATOM 1614 C CA . VAL A 1 220 ? 13.008 -6.321 -8.582 1.00 97.88 220 VAL A CA 1
ATOM 1615 C C . VAL A 1 220 ? 13.294 -7.515 -9.474 1.00 97.88 220 VAL A C 1
ATOM 1617 O O . VAL A 1 220 ? 14.334 -7.532 -10.136 1.00 97.88 220 VAL A O 1
ATOM 1620 N N . THR A 1 221 ? 12.366 -8.468 -9.546 1.00 96.94 221 THR A N 1
ATOM 1621 C CA . THR A 1 221 ? 12.485 -9.632 -10.431 1.00 96.94 221 THR A CA 1
ATOM 1622 C C . THR A 1 221 ? 11.356 -9.650 -11.451 1.00 96.94 221 THR A C 1
ATOM 1624 O O . THR A 1 221 ? 10.200 -9.928 -11.147 1.00 96.94 221 THR A O 1
ATOM 1627 N N . GLY A 1 222 ? 11.711 -9.374 -12.702 1.00 93.69 222 GLY A N 1
ATOM 1628 C CA . GLY A 1 222 ? 10.867 -9.663 -13.856 1.00 93.69 222 GLY A CA 1
ATOM 1629 C C . GLY A 1 222 ? 11.118 -11.056 -14.445 1.00 93.69 222 GLY A C 1
ATOM 1630 O O . GLY A 1 222 ? 11.836 -11.878 -13.881 1.00 93.69 222 GLY A O 1
ATOM 1631 N N . ALA A 1 223 ? 10.611 -11.305 -15.653 1.00 89.62 223 ALA A N 1
ATOM 1632 C CA . ALA A 1 223 ? 10.977 -12.457 -16.485 1.00 89.62 223 ALA A CA 1
ATOM 1633 C C . ALA A 1 223 ? 11.372 -12.034 -17.910 1.00 89.62 223 ALA A C 1
ATOM 1635 O O . ALA A 1 223 ? 12.521 -11.664 -18.131 1.00 89.62 223 ALA A O 1
ATOM 1636 N N . ALA A 1 224 ? 10.456 -12.091 -18.881 1.00 84.38 224 ALA A N 1
ATOM 1637 C CA . ALA A 1 224 ? 10.667 -11.615 -20.259 1.00 84.38 224 ALA A CA 1
ATOM 1638 C C . ALA A 1 224 ? 10.119 -10.186 -20.484 1.00 84.38 224 ALA A C 1
ATOM 1640 O O . ALA A 1 224 ? 9.925 -9.744 -21.616 1.00 84.38 224 ALA A O 1
ATOM 1641 N N . ASN A 1 225 ? 9.840 -9.477 -19.393 1.00 87.25 225 ASN A N 1
ATOM 1642 C CA . ASN A 1 225 ? 9.177 -8.179 -19.333 1.00 87.25 225 ASN A CA 1
ATOM 1643 C C . ASN A 1 225 ? 10.170 -7.022 -19.120 1.00 87.25 225 ASN A C 1
ATOM 1645 O O . ASN A 1 225 ? 11.392 -7.188 -19.205 1.00 87.25 225 ASN A O 1
ATOM 1649 N N . LEU A 1 226 ? 9.640 -5.815 -18.909 1.00 94.00 226 LEU A N 1
ATOM 1650 C CA . LEU A 1 226 ? 10.436 -4.639 -18.585 1.00 94.00 226 LEU A CA 1
ATOM 1651 C C . LEU A 1 226 ? 10.509 -4.473 -17.060 1.00 94.00 226 LEU A C 1
ATOM 1653 O O . LEU A 1 226 ? 9.551 -4.023 -16.433 1.00 94.00 226 LEU A O 1
ATOM 1657 N N . ALA A 1 227 ? 11.654 -4.813 -16.477 1.00 96.25 227 ALA A N 1
ATOM 1658 C CA . ALA A 1 227 ? 11.934 -4.653 -15.058 1.00 96.25 227 ALA A CA 1
ATOM 1659 C C . ALA A 1 227 ? 12.695 -3.346 -14.800 1.00 96.25 227 ALA A C 1
ATOM 1661 O O . ALA A 1 227 ? 13.710 -3.053 -15.448 1.00 96.25 227 ALA A O 1
ATOM 1662 N N . TYR A 1 228 ? 12.208 -2.568 -13.837 1.00 95.44 228 TYR A N 1
ATOM 1663 C CA . TYR A 1 228 ? 12.787 -1.297 -13.442 1.00 95.44 228 TYR A CA 1
ATOM 1664 C C . TYR A 1 228 ? 12.972 -1.194 -11.938 1.00 95.44 228 TYR A C 1
ATOM 1666 O O . TYR A 1 228 ? 12.058 -1.471 -11.171 1.00 95.44 228 TYR A O 1
ATOM 1674 N N . GLY A 1 229 ? 14.119 -0.680 -11.516 1.00 94.12 229 GLY A N 1
ATOM 1675 C CA . GLY A 1 229 ? 14.289 -0.233 -10.141 1.00 94.12 229 GLY A CA 1
ATOM 1676 C C . GLY A 1 229 ? 13.398 0.974 -9.863 1.00 94.12 229 GLY A C 1
ATOM 1677 O O . GLY A 1 229 ? 12.526 0.899 -8.999 1.00 94.12 229 GLY A O 1
ATOM 1678 N N . LEU A 1 230 ? 13.547 2.028 -10.681 1.00 91.44 230 LEU A N 1
ATOM 1679 C CA . LEU A 1 230 ? 12.638 3.168 -10.756 1.00 91.44 230 LEU A CA 1
ATOM 1680 C C . LEU A 1 230 ? 12.040 3.410 -12.130 1.00 91.44 230 LEU A C 1
ATOM 1682 O O . LEU A 1 230 ? 12.757 3.404 -13.133 1.00 91.44 230 LEU A O 1
ATOM 1686 N N . TYR A 1 231 ? 10.743 3.721 -12.166 1.00 90.38 231 TYR A N 1
ATOM 1687 C CA . TYR A 1 231 ? 10.036 4.012 -13.410 1.00 90.38 231 TYR A CA 1
ATOM 1688 C C . TYR A 1 231 ? 9.199 5.289 -13.344 1.00 90.38 231 TYR A C 1
ATOM 1690 O O . TYR A 1 231 ? 8.040 5.288 -12.945 1.00 90.38 231 TYR A O 1
ATOM 1698 N N . LEU A 1 232 ? 9.758 6.389 -13.832 1.00 84.06 232 LEU A N 1
ATOM 1699 C CA . LEU A 1 232 ? 9.054 7.659 -13.925 1.00 84.06 232 LEU A CA 1
ATOM 1700 C C . LEU A 1 232 ? 8.660 7.892 -15.382 1.00 84.06 232 LEU A C 1
ATOM 1702 O O . LEU A 1 232 ? 9.518 8.167 -16.219 1.00 84.06 232 LEU A O 1
ATOM 1706 N N . THR A 1 233 ? 7.374 7.758 -15.700 1.00 81.50 233 THR A N 1
ATOM 1707 C CA . THR A 1 233 ? 6.898 7.836 -17.090 1.00 81.50 233 THR A CA 1
ATOM 1708 C C . THR A 1 233 ? 6.843 9.272 -17.586 1.00 81.50 233 THR A C 1
ATOM 1710 O O . THR A 1 233 ? 7.709 9.725 -18.320 1.00 81.50 233 THR A O 1
ATOM 1713 N N . THR A 1 234 ? 5.824 10.028 -17.212 1.00 73.25 234 THR A N 1
ATOM 1714 C CA . THR A 1 234 ? 5.579 11.366 -17.751 1.00 73.25 234 THR A CA 1
ATOM 1715 C C . THR A 1 234 ? 4.732 12.101 -16.738 1.00 73.25 234 THR A C 1
ATOM 1717 O O . THR A 1 234 ? 3.695 11.577 -16.339 1.00 73.25 234 THR A O 1
ATOM 1720 N N . GLY A 1 235 ? 5.144 13.300 -16.342 1.00 65.12 235 GLY A N 1
ATOM 1721 C CA . GLY A 1 235 ? 4.401 14.101 -15.376 1.00 65.12 235 GLY A CA 1
ATOM 1722 C C . GLY A 1 235 ? 4.613 15.590 -15.600 1.00 65.12 235 GLY A C 1
ATOM 1723 O O . GLY A 1 235 ? 5.626 16.022 -16.150 1.00 65.12 235 GLY A O 1
ATOM 1724 N N . THR A 1 236 ? 3.651 16.400 -15.170 1.00 63.88 236 THR A N 1
ATOM 1725 C CA . THR A 1 236 ? 3.850 17.844 -15.039 1.00 63.88 236 THR A CA 1
ATOM 1726 C C . THR A 1 236 ? 4.627 18.090 -13.748 1.00 63.88 236 THR A C 1
ATOM 1728 O O . THR A 1 236 ? 4.044 18.023 -12.665 1.00 63.88 236 THR A O 1
ATOM 1731 N N . THR A 1 237 ? 5.931 18.381 -13.839 1.00 70.75 237 THR A N 1
ATOM 1732 C CA . THR A 1 237 ? 6.793 18.701 -12.676 1.00 70.75 237 THR A CA 1
ATOM 1733 C C . THR A 1 237 ? 6.865 17.569 -11.641 1.00 70.75 237 THR A C 1
ATOM 1735 O O . THR A 1 237 ? 6.507 17.741 -10.479 1.00 70.75 237 THR A O 1
ATOM 1738 N N . LEU A 1 238 ? 7.342 16.397 -12.066 1.00 81.69 238 LEU A N 1
ATOM 1739 C CA . LEU A 1 238 ? 7.653 15.289 -11.162 1.00 81.69 238 LEU A CA 1
ATOM 1740 C C . LEU A 1 238 ? 9.135 15.337 -10.773 1.00 81.69 238 LEU A C 1
ATOM 1742 O O . LEU A 1 238 ? 10.007 15.405 -11.642 1.00 81.69 238 LEU A O 1
ATOM 1746 N N . SER A 1 239 ? 9.418 15.292 -9.472 1.00 84.44 239 SER A N 1
ATOM 1747 C CA . SER A 1 239 ? 10.779 15.208 -8.944 1.00 84.44 239 SER A CA 1
ATOM 1748 C C . SER A 1 239 ? 10.880 14.059 -7.954 1.00 84.44 239 SER A C 1
ATOM 1750 O O . SER A 1 239 ? 10.052 13.941 -7.048 1.00 84.44 239 SER A O 1
ATOM 1752 N N . ILE A 1 240 ? 11.914 13.240 -8.116 1.00 88.94 240 ILE A N 1
ATOM 1753 C CA . ILE A 1 240 ? 12.269 12.197 -7.160 1.00 88.94 240 ILE A CA 1
ATOM 1754 C C . ILE A 1 240 ? 13.677 12.436 -6.620 1.00 88.94 240 ILE A C 1
ATOM 1756 O O . ILE A 1 240 ? 14.600 12.796 -7.361 1.00 88.94 240 ILE A O 1
ATOM 1760 N N . ARG A 1 241 ? 13.845 12.222 -5.316 1.00 92.06 241 ARG A N 1
ATOM 1761 C CA . ARG A 1 241 ? 15.154 12.173 -4.661 1.00 92.06 241 ARG A CA 1
ATOM 1762 C C . ARG A 1 241 ? 15.447 10.750 -4.216 1.00 92.06 241 ARG A C 1
ATOM 1764 O O . ARG A 1 241 ? 14.704 10.199 -3.411 1.00 92.06 241 ARG A O 1
ATOM 1771 N N . SER A 1 242 ? 16.535 10.191 -4.730 1.00 92.94 242 SER A N 1
ATOM 1772 C CA . SER A 1 242 ? 17.044 8.864 -4.392 1.00 92.94 242 SER A CA 1
ATOM 1773 C C . SER A 1 242 ? 18.423 9.002 -3.758 1.00 92.94 242 SER A C 1
ATOM 1775 O O . SER A 1 242 ? 19.291 9.666 -4.326 1.00 92.94 242 SER A O 1
ATOM 1777 N N . MET A 1 243 ? 18.615 8.468 -2.550 1.00 95.50 243 MET A N 1
ATOM 1778 C CA . MET A 1 243 ? 19.889 8.575 -1.838 1.00 95.50 243 MET A CA 1
ATOM 1779 C C . MET A 1 243 ? 20.257 7.298 -1.078 1.00 95.50 243 MET A C 1
ATOM 1781 O O . MET A 1 243 ? 19.479 6.825 -0.251 1.00 95.50 243 MET A O 1
ATOM 1785 N N . PHE A 1 244 ? 21.488 6.813 -1.252 1.00 96.38 244 PHE A N 1
ATOM 1786 C CA . PHE A 1 244 ? 22.039 5.679 -0.496 1.00 96.38 244 PHE A CA 1
ATOM 1787 C C . PHE A 1 244 ? 21.197 4.398 -0.572 1.00 96.38 244 PHE A C 1
ATOM 1789 O O . PHE A 1 244 ? 21.159 3.629 0.390 1.00 96.38 244 PHE A O 1
ATOM 1796 N N . ASN A 1 245 ? 20.480 4.177 -1.671 1.00 96.50 245 ASN A N 1
ATOM 1797 C CA . ASN A 1 245 ? 19.731 2.940 -1.859 1.00 96.50 245 ASN A CA 1
ATOM 1798 C C . ASN A 1 245 ? 20.635 1.864 -2.467 1.00 96.50 245 ASN A C 1
ATOM 1800 O O . ASN A 1 245 ? 21.531 2.178 -3.244 1.00 96.50 245 ASN A O 1
ATOM 1804 N N . HIS A 1 246 ? 20.372 0.602 -2.144 1.00 96.69 246 HIS A N 1
ATOM 1805 C CA . HIS A 1 246 ? 20.852 -0.545 -2.908 1.00 96.69 246 HIS A CA 1
ATOM 1806 C C . HIS A 1 246 ? 19.715 -1.038 -3.802 1.00 96.69 246 HIS A C 1
ATOM 1808 O O . HIS A 1 246 ? 18.603 -1.259 -3.320 1.00 96.69 246 HIS A O 1
ATOM 1814 N N . MET A 1 247 ? 19.980 -1.190 -5.095 1.00 96.38 247 MET A N 1
ATOM 1815 C CA . MET A 1 247 ? 18.984 -1.536 -6.100 1.00 96.38 247 MET A CA 1
ATOM 1816 C C . MET A 1 247 ? 19.504 -2.646 -6.999 1.00 96.38 247 MET A C 1
ATOM 1818 O O . MET A 1 247 ? 20.481 -2.453 -7.716 1.00 96.38 247 MET A O 1
ATOM 1822 N N . HIS A 1 248 ? 18.809 -3.776 -6.989 1.00 97.12 248 HIS A N 1
ATOM 1823 C CA . HIS A 1 248 ? 19.117 -4.935 -7.810 1.00 97.12 248 HIS A CA 1
ATOM 1824 C C . HIS A 1 248 ? 17.923 -5.260 -8.703 1.00 97.12 248 HIS A C 1
ATOM 1826 O O . HIS A 1 248 ? 16.817 -5.484 -8.204 1.00 97.12 248 HIS A O 1
ATOM 1832 N N . VAL A 1 249 ? 18.128 -5.255 -10.021 1.00 96.88 249 VAL A N 1
ATOM 1833 C CA . VAL A 1 249 ? 17.048 -5.476 -10.993 1.00 96.88 249 VAL A CA 1
ATOM 1834 C C . VAL A 1 249 ? 17.397 -6.649 -11.896 1.00 96.88 249 VAL A C 1
ATOM 1836 O O . VAL A 1 249 ? 18.386 -6.623 -12.622 1.00 96.88 249 VAL A O 1
ATOM 1839 N N . LEU A 1 250 ? 16.541 -7.666 -11.900 1.00 95.56 250 LEU A N 1
ATOM 1840 C CA . LEU A 1 250 ? 16.733 -8.892 -12.659 1.00 95.56 250 LEU A CA 1
ATOM 1841 C C . LEU A 1 250 ? 15.605 -9.118 -13.666 1.00 95.56 250 LEU A C 1
ATOM 1843 O O . LEU A 1 250 ? 14.435 -8.844 -13.415 1.00 95.56 250 LEU A O 1
ATOM 1847 N N . SER A 1 251 ? 15.973 -9.660 -14.827 1.00 93.94 251 SER A N 1
ATOM 1848 C CA . SER A 1 251 ? 15.044 -10.081 -15.882 1.00 93.94 251 SER A CA 1
ATOM 1849 C C . SER A 1 251 ? 15.564 -11.373 -16.544 1.00 93.94 251 SER A C 1
ATOM 1851 O O . SER A 1 251 ? 16.035 -11.367 -17.684 1.00 93.94 251 SER A O 1
ATOM 1853 N N . PRO A 1 252 ? 15.584 -12.502 -15.805 1.00 89.88 252 PRO A N 1
ATOM 1854 C CA . PRO A 1 252 ? 16.234 -13.749 -16.221 1.00 89.88 252 PRO A CA 1
ATOM 1855 C C . PRO A 1 252 ? 15.619 -14.409 -17.467 1.00 89.88 252 PRO A C 1
ATOM 1857 O O . PRO A 1 252 ? 16.253 -15.273 -18.068 1.00 89.88 252 PRO A O 1
ATOM 1860 N N . GLY A 1 253 ? 14.417 -14.005 -17.891 1.00 87.06 253 GLY A N 1
ATOM 1861 C CA . GLY A 1 253 ? 13.735 -14.519 -19.086 1.00 87.06 253 GLY A CA 1
ATOM 1862 C C . GLY A 1 253 ? 14.165 -13.859 -20.401 1.00 87.06 253 GLY A C 1
ATOM 1863 O O . GLY A 1 253 ? 13.507 -14.059 -21.419 1.00 87.06 253 GLY A O 1
ATOM 1864 N N . GLY A 1 254 ? 15.238 -13.060 -20.397 1.00 84.75 254 GLY A N 1
ATOM 1865 C CA . GLY A 1 254 ? 15.707 -12.323 -21.575 1.00 84.75 254 GLY A CA 1
ATOM 1866 C C . GLY A 1 254 ? 14.965 -11.006 -21.821 1.00 84.75 254 GLY A C 1
ATOM 1867 O O . GLY A 1 254 ? 15.049 -10.461 -22.922 1.00 84.75 254 GLY A O 1
ATOM 1868 N N . GLY A 1 255 ? 14.236 -10.507 -20.818 1.00 9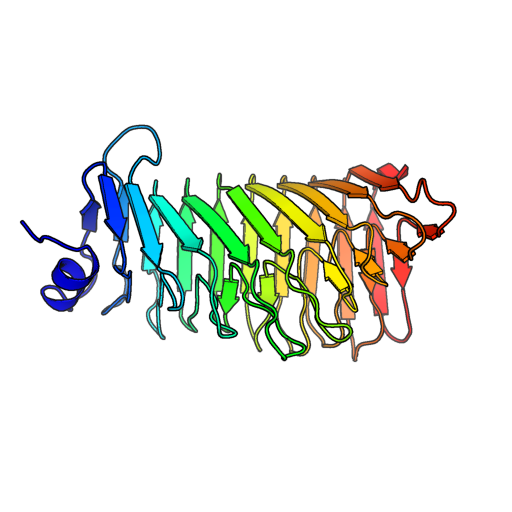1.00 255 GLY A N 1
ATOM 1869 C CA . GLY A 1 255 ? 13.635 -9.179 -20.839 1.00 91.00 255 GLY A CA 1
ATOM 1870 C C . GLY A 1 255 ? 14.663 -8.066 -20.617 1.00 91.00 255 GLY A C 1
ATOM 1871 O O . GLY A 1 255 ? 15.872 -8.239 -20.780 1.00 91.00 255 GLY A O 1
ATOM 1872 N N . THR A 1 256 ? 14.177 -6.874 -20.275 1.00 93.88 256 THR A N 1
ATOM 1873 C CA . THR A 1 256 ? 15.035 -5.712 -20.008 1.00 93.88 256 THR A CA 1
ATOM 1874 C C . THR A 1 256 ? 15.043 -5.415 -18.520 1.00 93.88 256 THR A C 1
ATOM 1876 O O . THR A 1 256 ? 14.002 -5.080 -17.971 1.00 93.88 256 THR A O 1
ATOM 1879 N N . ALA A 1 257 ? 16.221 -5.448 -17.899 1.00 95.00 257 ALA A N 1
ATOM 1880 C CA . ALA A 1 257 ? 16.444 -4.940 -16.550 1.00 95.00 257 ALA A CA 1
ATOM 1881 C C . ALA A 1 257 ? 17.140 -3.575 -16.620 1.00 95.00 257 ALA A C 1
ATOM 1883 O O . ALA A 1 257 ? 18.170 -3.426 -17.283 1.00 95.00 257 ALA A O 1
ATOM 1884 N N . ARG A 1 258 ? 16.559 -2.556 -15.984 1.00 94.12 258 ARG A N 1
ATOM 1885 C CA . ARG A 1 258 ? 17.140 -1.211 -15.887 1.00 94.12 258 ARG A CA 1
ATOM 1886 C C . ARG A 1 258 ? 16.939 -0.653 -14.491 1.00 94.12 258 ARG A C 1
ATOM 1888 O O . ARG A 1 258 ? 15.886 -0.792 -13.896 1.00 94.12 258 ARG A O 1
ATOM 1895 N N . SER A 1 259 ? 17.907 0.089 -13.997 1.00 91.44 259 SER A N 1
ATOM 1896 C CA . SER A 1 259 ? 17.806 0.721 -12.679 1.00 91.44 259 SER A CA 1
ATOM 1897 C C . SER A 1 259 ? 16.851 1.906 -12.715 1.00 91.44 259 SER A C 1
ATOM 1899 O O . SER A 1 259 ? 16.039 2.064 -11.817 1.00 91.44 259 SER A O 1
ATOM 1901 N N . PHE A 1 260 ? 16.883 2.701 -13.790 1.00 90.88 260 PHE A N 1
ATOM 1902 C CA . PHE A 1 260 ? 16.052 3.895 -13.931 1.00 90.88 260 PHE A CA 1
ATOM 1903 C C . PHE A 1 260 ? 15.414 3.999 -15.318 1.00 90.88 260 PHE A C 1
ATOM 1905 O O . PHE A 1 260 ? 16.054 3.765 -16.348 1.00 90.88 260 PHE A O 1
ATOM 1912 N N . HIS A 1 261 ? 14.165 4.449 -15.347 1.00 91.31 261 HIS A N 1
ATOM 1913 C CA . HIS A 1 261 ? 13.521 5.052 -16.504 1.00 91.31 261 HIS A CA 1
ATOM 1914 C C . HIS A 1 261 ? 13.038 6.449 -16.131 1.00 91.31 261 HIS A C 1
ATOM 1916 O O . HIS A 1 261 ? 12.271 6.601 -15.183 1.00 91.31 261 HIS A O 1
ATOM 1922 N N . ILE A 1 262 ? 13.489 7.447 -16.890 1.00 89.00 262 ILE A N 1
ATOM 1923 C CA . ILE A 1 262 ? 13.120 8.851 -16.720 1.00 89.00 262 ILE A CA 1
ATOM 1924 C C . ILE A 1 262 ? 12.523 9.316 -18.037 1.00 89.00 262 ILE A C 1
ATOM 1926 O O . ILE A 1 262 ? 13.248 9.468 -19.023 1.00 89.00 262 ILE A O 1
ATOM 1930 N N . GLY A 1 263 ? 11.209 9.489 -18.085 1.00 88.00 263 GLY A N 1
ATOM 1931 C CA . GLY A 1 263 ? 10.574 10.061 -19.259 1.00 88.00 263 GLY A CA 1
ATOM 1932 C C . GLY A 1 263 ? 10.477 11.584 -19.194 1.00 88.00 263 GLY A C 1
ATOM 1933 O O . GLY A 1 263 ? 11.221 12.266 -18.484 1.00 88.00 263 GLY A O 1
ATOM 1934 N N . ALA A 1 264 ? 9.611 12.146 -20.032 1.00 84.94 264 ALA A N 1
ATOM 1935 C CA . ALA A 1 264 ? 9.614 13.576 -20.315 1.00 84.94 264 ALA A CA 1
ATOM 1936 C C . ALA A 1 264 ? 9.135 14.421 -19.120 1.00 84.94 264 ALA A C 1
ATOM 1938 O O . ALA A 1 264 ? 8.154 14.079 -18.461 1.00 84.94 264 ALA A O 1
ATOM 1939 N N . ASN A 1 265 ? 9.780 15.577 -18.914 1.00 83.81 265 ASN A N 1
ATOM 1940 C CA . ASN A 1 265 ? 9.455 16.570 -17.875 1.00 83.81 265 ASN A CA 1
ATOM 1941 C C . ASN A 1 265 ? 9.580 16.059 -16.426 1.00 83.81 265 ASN A C 1
ATOM 1943 O O . ASN A 1 265 ? 8.959 16.608 -15.512 1.00 83.81 265 ASN A O 1
ATOM 1947 N N . VAL A 1 266 ? 10.406 15.032 -16.221 1.00 87.44 266 VAL A N 1
ATOM 1948 C CA . VAL A 1 266 ? 10.718 14.464 -14.910 1.00 87.44 266 VAL A CA 1
ATOM 1949 C C . VAL A 1 266 ? 12.179 14.721 -14.547 1.00 87.44 266 VAL A C 1
ATOM 1951 O O . VAL A 1 266 ? 13.063 14.622 -15.398 1.00 87.44 266 VAL A O 1
ATOM 1954 N N . THR A 1 267 ? 12.436 14.995 -13.268 1.00 88.62 267 THR A N 1
ATOM 1955 C CA . THR A 1 267 ? 13.788 15.109 -12.711 1.00 88.62 267 THR A CA 1
ATOM 1956 C C . THR A 1 267 ? 14.041 13.999 -11.691 1.00 88.62 267 THR A C 1
ATOM 1958 O O . THR A 1 267 ? 13.305 13.870 -10.715 1.00 88.62 267 THR A O 1
ATOM 1961 N N . LEU A 1 268 ? 15.118 13.231 -11.878 1.00 89.56 268 LEU A N 1
ATOM 1962 C CA . LEU A 1 268 ? 15.685 12.357 -10.846 1.00 89.56 268 LEU A CA 1
ATOM 1963 C C . LEU A 1 268 ? 16.949 13.000 -10.278 1.00 89.56 268 LEU A C 1
ATOM 1965 O O . LEU A 1 268 ? 17.881 13.318 -11.016 1.00 89.56 268 LEU A O 1
ATOM 1969 N N . ILE A 1 269 ? 16.987 13.147 -8.957 1.00 92.19 269 ILE A N 1
ATOM 1970 C CA . ILE A 1 269 ? 18.179 13.510 -8.195 1.00 92.19 269 ILE A CA 1
ATOM 1971 C C . ILE A 1 269 ? 18.638 12.247 -7.462 1.00 92.19 269 ILE A C 1
ATOM 1973 O O . ILE A 1 269 ? 18.042 11.877 -6.454 1.00 92.19 269 ILE A O 1
ATOM 1977 N N . SER A 1 270 ? 19.676 11.588 -7.977 1.00 91.50 270 SER A N 1
ATOM 1978 C CA . SER A 1 270 ? 20.288 10.401 -7.363 1.00 91.50 270 SER A CA 1
ATOM 1979 C C . SER A 1 270 ? 21.606 10.767 -6.672 1.00 91.50 270 SER A C 1
ATOM 1981 O O . SER A 1 270 ? 22.400 11.541 -7.216 1.00 91.50 270 SER A O 1
ATOM 1983 N N . GLN A 1 271 ? 21.837 10.240 -5.467 1.00 92.12 271 GLN A N 1
ATOM 1984 C CA . GLN A 1 271 ? 23.077 10.417 -4.708 1.00 92.12 271 GLN A CA 1
ATOM 1985 C C . GLN A 1 271 ? 23.526 9.097 -4.076 1.00 92.12 271 GLN A C 1
ATOM 1987 O O . GLN A 1 271 ? 22.914 8.620 -3.125 1.00 92.12 271 GLN A O 1
ATOM 1992 N N . ILE A 1 272 ? 24.660 8.566 -4.545 1.00 87.94 272 ILE A N 1
ATOM 1993 C CA . ILE A 1 272 ? 25.339 7.409 -3.929 1.00 87.94 272 ILE A CA 1
ATOM 1994 C C . ILE A 1 272 ? 24.406 6.179 -3.873 1.00 87.94 272 ILE A C 1
ATOM 1996 O O . ILE A 1 272 ? 24.385 5.442 -2.894 1.00 87.94 272 ILE A O 1
ATOM 2000 N N . ASP A 1 273 ? 23.600 5.971 -4.915 1.00 91.69 273 ASP A N 1
ATOM 2001 C CA . ASP A 1 273 ? 22.843 4.727 -5.065 1.00 91.69 273 ASP A CA 1
ATOM 2002 C C . ASP A 1 273 ? 23.777 3.621 -5.586 1.00 91.69 273 ASP A C 1
ATOM 2004 O O . ASP A 1 273 ? 24.540 3.838 -6.532 1.00 91.69 273 ASP A O 1
ATOM 2008 N N . ASP A 1 274 ? 23.725 2.452 -4.953 1.00 94.56 274 ASP A N 1
ATOM 2009 C CA . ASP A 1 274 ? 24.380 1.226 -5.400 1.00 94.56 274 ASP A CA 1
ATOM 2010 C C . ASP A 1 274 ? 23.426 0.444 -6.304 1.00 94.56 274 ASP A C 1
ATOM 2012 O O . ASP A 1 274 ? 22.261 0.232 -5.962 1.00 94.56 274 ASP A O 1
ATOM 2016 N N . ILE A 1 275 ? 23.906 0.065 -7.483 1.00 92.19 275 ILE A N 1
ATOM 2017 C CA . ILE A 1 275 ? 23.068 -0.384 -8.589 1.00 92.19 275 ILE A CA 1
ATOM 2018 C C . ILE A 1 275 ? 23.672 -1.638 -9.214 1.00 92.19 275 ILE A C 1
ATOM 2020 O O . ILE A 1 275 ? 24.814 -1.606 -9.681 1.00 92.19 275 ILE A O 1
ATOM 2024 N N . VAL A 1 276 ? 22.865 -2.700 -9.274 1.00 90.06 276 VAL A N 1
ATOM 2025 C CA . VAL A 1 276 ? 23.211 -4.020 -9.819 1.00 90.06 276 VAL A CA 1
ATOM 2026 C C . VAL A 1 276 ? 22.216 -4.444 -10.892 1.00 90.06 276 VAL A C 1
ATOM 2028 O O . VAL A 1 276 ? 20.990 -4.426 -10.621 1.00 90.06 276 VAL A O 1
#

Radius of gyration: 18.18 Å; chains: 1; bounding box: 45×33×48 Å

Organism: NCBI:txid412755

pLDDT: mean 94.44,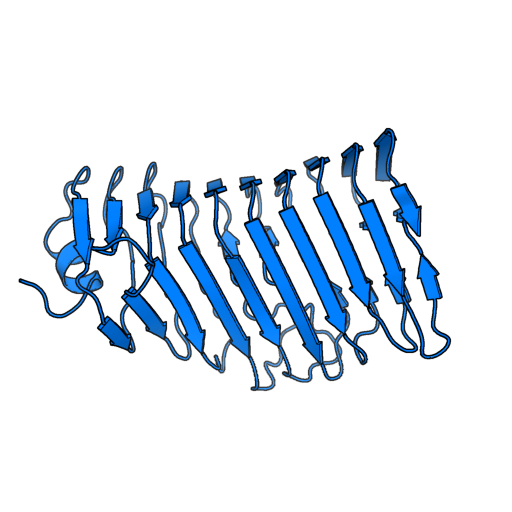 std 5.76, range [63.88, 98.81]

Sequence (276 aa):
DYTTVQAALDANTSGGELFLVGPGTYTDDTINFTANNQTVRGVGITPNQIVTTADATVCNFGAYIDCRIENMNLQLTNPTTAKDLITGSGSLGLRWCHLTVTVTNNIATATQPSAMNVTGEVTMRFGTITYNNSGAEATAIKTPILLGASADIELREATIDVDGSNAAAATVLSYGVGTGQINVERCNITVDDTDATWVVGFAYVTGSGSYEMRYNSIHVTGAANLAYGLYLTTGTTLSIRSMFNHMHVLSPGGGTARSFHIGANVTLISQIDDIV

Foldseek 3Di:
DDPAQVVVQVVPQPALDEAEDEADEAEPGAAEHRAAHYEYEYPDDAARAEQEYAAEARYEPAQHENYEYERHEFEHHAHQEQHENYEYAYEYEYENYEFEYAHQAAYADQEHYAPDDYQHEYEYDQYEYHFHHAHAYQNHEGENAEFDANYEYEYELYEYHFHYEYHYQEGEHYEYAHAHEYAYYLYEFEWEYAHHQETEQDDAYNEAYEYEYENYETETEYEQHEYEPEEYADYQQHEYEAENYEYEFYHNNVHDTYHDDDYPNYYYHYYNYHYD